Protein AF-A0A2S4LRP2-F1 (afdb_monomer_lite)

Structure (mmCIF, N/CA/C/O backbone):
data_AF-A0A2S4LRP2-F1
#
_entry.id   AF-A0A2S4LRP2-F1
#
loop_
_atom_site.group_PDB
_atom_site.id
_atom_site.type_symbol
_atom_site.label_atom_id
_atom_site.label_alt_id
_atom_site.label_comp_id
_atom_site.label_asym_id
_atom_site.label_entity_id
_atom_site.label_seq_id
_atom_site.pdbx_PDB_ins_code
_atom_site.Cartn_x
_atom_site.Cartn_y
_atom_site.Cartn_z
_atom_site.occupancy
_atom_site.B_iso_or_equiv
_atom_site.auth_seq_id
_atom_site.auth_comp_id
_atom_site.auth_asym_id
_atom_site.auth_atom_id
_atom_site.pdbx_PDB_model_num
ATOM 1 N N . MET A 1 1 ? -15.301 -13.705 10.298 1.00 84.81 1 MET A N 1
ATOM 2 C CA . MET A 1 1 ? -14.854 -12.486 9.579 1.00 84.81 1 MET A CA 1
ATOM 3 C C . MET A 1 1 ? -15.424 -11.276 10.287 1.00 84.81 1 MET A C 1
ATOM 5 O O . MET A 1 1 ? -16.627 -11.225 10.506 1.00 84.81 1 MET A O 1
ATOM 9 N N . ARG A 1 2 ? -14.573 -10.320 10.648 1.00 88.25 2 ARG A N 1
ATOM 10 C CA . ARG A 1 2 ? -14.956 -9.095 11.347 1.00 88.25 2 ARG A CA 1
ATOM 11 C C . ARG A 1 2 ? -14.990 -7.926 10.378 1.00 88.25 2 ARG A C 1
ATOM 13 O O . ARG A 1 2 ? -13.989 -7.648 9.728 1.00 88.25 2 ARG A O 1
ATOM 20 N N . LEU A 1 3 ? -16.111 -7.222 10.319 1.00 93.38 3 LEU A N 1
ATOM 21 C CA . LEU A 1 3 ? -16.248 -6.019 9.509 1.00 93.38 3 LEU A CA 1
ATOM 22 C C . LEU A 1 3 ? -16.087 -4.775 10.387 1.00 93.38 3 LEU A C 1
ATOM 24 O O . LEU A 1 3 ? -16.772 -4.634 11.398 1.00 93.38 3 LEU A O 1
ATOM 28 N N . ARG A 1 4 ? -15.174 -3.883 10.005 1.00 94.81 4 ARG A N 1
ATOM 29 C CA . ARG A 1 4 ? -14.885 -2.621 10.692 1.00 94.81 4 ARG A CA 1
ATOM 30 C C . ARG A 1 4 ? -15.082 -1.457 9.731 1.00 94.81 4 ARG A C 1
ATOM 32 O O . ARG A 1 4 ? -14.709 -1.549 8.563 1.00 94.81 4 ARG A O 1
ATOM 39 N N . VAL A 1 5 ? -15.621 -0.358 10.238 1.00 96.81 5 VAL A N 1
ATOM 40 C CA . VAL A 1 5 ? -15.746 0.902 9.503 1.00 96.81 5 VAL A CA 1
ATOM 41 C C . VAL A 1 5 ? -15.154 2.011 10.358 1.00 96.81 5 VAL A C 1
ATOM 43 O O . VAL A 1 5 ? -15.701 2.327 11.410 1.00 96.81 5 VAL A O 1
ATOM 46 N N . ILE A 1 6 ? -14.027 2.576 9.934 1.00 96.94 6 ILE A N 1
ATOM 47 C CA . ILE A 1 6 ? -13.410 3.721 10.607 1.00 96.94 6 ILE A CA 1
ATOM 48 C C . ILE A 1 6 ? -13.965 4.982 9.950 1.00 96.94 6 ILE A C 1
ATOM 50 O O . ILE A 1 6 ? -13.677 5.272 8.787 1.00 96.94 6 ILE A O 1
ATOM 54 N N . ASP A 1 7 ? -14.785 5.715 10.693 1.00 96.50 7 ASP A N 1
ATOM 55 C CA . ASP A 1 7 ? -15.408 6.936 10.205 1.00 96.50 7 ASP A CA 1
ATOM 56 C C . ASP A 1 7 ? -14.479 8.133 10.427 1.00 96.50 7 ASP A C 1
ATOM 58 O O . ASP A 1 7 ? -14.389 8.671 11.533 1.00 96.50 7 ASP A O 1
ATOM 62 N N . LEU A 1 8 ? -13.748 8.505 9.374 1.00 97.06 8 LEU A N 1
ATOM 63 C CA . LEU A 1 8 ? -12.829 9.647 9.359 1.00 97.06 8 LEU A CA 1
ATOM 64 C C . LEU A 1 8 ? -13.506 10.913 8.826 1.00 97.06 8 LEU A C 1
ATOM 66 O O . LEU A 1 8 ? -13.208 12.011 9.274 1.00 97.06 8 LEU A O 1
ATOM 70 N N . ASP A 1 9 ? -14.406 10.789 7.857 1.00 95.94 9 ASP A N 1
ATOM 71 C CA . ASP A 1 9 ? -14.982 11.945 7.166 1.00 95.94 9 ASP A CA 1
ATOM 72 C C . ASP A 1 9 ? -16.372 11.690 6.573 1.00 95.94 9 ASP A C 1
ATOM 74 O O . ASP A 1 9 ? -16.835 12.436 5.712 1.00 95.94 9 ASP A O 1
ATOM 78 N N . GLY A 1 10 ? -17.044 10.622 7.004 1.00 93.75 10 GLY A N 1
ATOM 79 C CA . GLY A 1 10 ? -18.367 10.241 6.522 1.00 93.75 10 GLY A CA 1
ATOM 80 C C . GLY A 1 10 ? -18.388 9.613 5.128 1.00 93.75 10 GLY A C 1
ATOM 81 O O . GLY A 1 10 ? -19.411 9.033 4.762 1.00 93.75 10 GLY A O 1
ATOM 82 N N . SER A 1 11 ? -17.288 9.648 4.363 1.00 91.25 11 SER A N 1
ATOM 83 C CA . SER A 1 11 ? -17.250 9.170 2.968 1.00 91.25 11 SER A CA 1
ATOM 84 C C . SER A 1 11 ? -17.583 7.683 2.826 1.00 91.25 11 SER A C 1
ATOM 86 O O . SER A 1 11 ? -18.133 7.259 1.811 1.00 91.25 11 SER A O 1
ATOM 88 N N . VAL A 1 12 ? -17.279 6.897 3.859 1.00 93.19 12 VAL A N 1
ATOM 89 C CA . VAL A 1 12 ? -17.484 5.448 3.911 1.00 93.19 12 VAL A CA 1
ATOM 90 C C . VAL A 1 12 ? -18.681 5.094 4.793 1.00 93.19 12 VAL A C 1
ATOM 92 O O . VAL A 1 12 ? -19.591 4.398 4.346 1.00 93.19 12 VAL A O 1
ATOM 95 N N . ALA A 1 13 ? -18.720 5.586 6.035 1.00 93.94 13 ALA A N 1
ATOM 96 C CA . ALA A 1 13 ? -19.739 5.196 7.011 1.00 93.94 13 ALA A CA 1
ATOM 97 C C . ALA A 1 13 ? -21.169 5.593 6.603 1.00 93.94 13 ALA A C 1
ATOM 99 O O . ALA A 1 13 ? -22.121 4.914 6.986 1.00 93.94 13 ALA A O 1
ATOM 100 N N . ALA A 1 14 ? -21.330 6.653 5.802 1.00 93.81 14 ALA A N 1
ATOM 101 C CA . ALA A 1 14 ? -22.640 7.097 5.331 1.00 93.81 14 ALA A CA 1
ATOM 102 C C . ALA A 1 14 ? -23.190 6.274 4.149 1.00 93.81 14 ALA A C 1
ATOM 104 O O . ALA A 1 14 ? -24.398 6.325 3.883 1.00 93.81 14 ALA A O 1
ATOM 105 N N . GLN A 1 15 ? -22.341 5.510 3.446 1.00 94.81 15 GLN A N 1
ATOM 106 C CA . GLN A 1 15 ? -22.757 4.720 2.284 1.00 94.81 15 GLN A CA 1
ATOM 107 C C . GLN A 1 15 ? -23.759 3.642 2.699 1.00 94.81 15 GLN A C 1
ATOM 109 O O . GLN A 1 15 ? -23.527 2.917 3.666 1.00 94.81 15 GLN A O 1
ATOM 114 N N . GLU A 1 16 ? -24.864 3.513 1.958 1.00 95.56 16 GLU A N 1
ATOM 115 C CA . GLU A 1 16 ? -25.999 2.656 2.338 1.00 95.56 16 GLU A CA 1
ATOM 116 C C . GLU A 1 16 ? -25.592 1.227 2.738 1.00 95.56 16 GLU A C 1
ATOM 118 O O . GLU A 1 16 ? -25.983 0.814 3.836 1.00 95.56 16 GLU A O 1
ATOM 123 N N . PRO A 1 17 ? -24.738 0.507 1.979 1.00 95.44 17 PRO A N 1
ATOM 124 C CA . PRO A 1 17 ? -24.420 -0.876 2.319 1.00 95.44 17 PRO A CA 1
ATOM 125 C C . PRO A 1 17 ? -23.633 -1.006 3.626 1.00 95.44 17 PRO A C 1
ATOM 127 O O . PRO A 1 17 ? -23.708 -2.040 4.293 1.00 95.44 17 PRO A O 1
ATOM 130 N N . LEU A 1 18 ? -22.841 0.006 3.987 1.00 96.50 18 LEU A N 1
ATOM 131 C CA . LEU A 1 18 ? -22.055 0.014 5.219 1.00 96.50 18 LEU A CA 1
ATOM 132 C C . LEU A 1 18 ? -22.889 0.532 6.387 1.00 96.50 18 LEU A C 1
ATOM 134 O O . LEU A 1 18 ? -22.920 -0.125 7.425 1.00 96.50 18 LEU A O 1
ATOM 138 N N . ARG A 1 19 ? -23.649 1.615 6.189 1.00 96.69 19 ARG A N 1
ATOM 139 C CA . ARG A 1 19 ? -24.592 2.154 7.176 1.00 96.69 19 ARG A CA 1
ATOM 140 C C . ARG A 1 19 ? -25.564 1.080 7.657 1.00 96.69 19 ARG A C 1
ATOM 142 O O . ARG A 1 19 ? -25.641 0.824 8.850 1.00 96.69 19 ARG A O 1
ATOM 149 N N . ARG A 1 20 ? -26.208 0.354 6.737 1.00 97.31 20 ARG A N 1
ATOM 150 C CA . ARG A 1 20 ? -27.141 -0.731 7.081 1.00 97.31 20 ARG A CA 1
ATOM 151 C C . ARG A 1 20 ? -26.487 -1.832 7.922 1.00 97.31 20 ARG A C 1
ATOM 153 O O . ARG A 1 20 ? -27.129 -2.396 8.804 1.00 97.31 20 ARG A O 1
ATOM 160 N N . ARG A 1 21 ? -25.220 -2.163 7.650 1.00 96.62 21 ARG A N 1
ATOM 161 C CA . ARG A 1 21 ? -24.471 -3.167 8.424 1.00 96.62 21 ARG A CA 1
ATOM 162 C C . ARG A 1 21 ? -24.075 -2.648 9.803 1.00 96.62 21 ARG A C 1
ATOM 164 O O . ARG A 1 21 ? -24.092 -3.432 10.747 1.00 96.62 21 ARG A O 1
ATOM 171 N N . ILE A 1 22 ? -23.746 -1.363 9.920 1.00 96.19 22 ILE A N 1
ATOM 172 C CA . ILE A 1 22 ? -23.489 -0.701 11.205 1.00 96.19 22 ILE A CA 1
ATOM 173 C C . ILE A 1 22 ? -24.769 -0.705 12.049 1.00 96.19 22 ILE A C 1
ATOM 175 O O . ILE A 1 22 ? -24.745 -1.201 13.172 1.00 96.19 22 ILE A O 1
ATOM 179 N N . ASP A 1 23 ? -25.892 -0.253 11.487 1.00 96.62 23 ASP A N 1
ATOM 180 C CA . ASP A 1 23 ? -27.185 -0.160 12.182 1.00 96.62 23 ASP A CA 1
ATOM 181 C C . ASP A 1 23 ? -27.679 -1.533 12.672 1.00 96.62 23 ASP A C 1
ATOM 183 O O . ASP A 1 23 ? -28.273 -1.650 13.741 1.00 96.62 23 ASP A O 1
ATOM 187 N N . ALA A 1 24 ? -27.396 -2.593 11.908 1.00 96.81 24 ALA A N 1
ATOM 188 C CA . ALA A 1 24 ? -27.725 -3.971 12.266 1.00 96.81 24 ALA A CA 1
ATOM 189 C C . ALA A 1 24 ? -26.726 -4.629 13.244 1.00 96.81 24 ALA A C 1
ATOM 191 O O . ALA A 1 24 ? -26.883 -5.807 13.562 1.00 96.81 24 ALA A O 1
ATOM 192 N N . GLY A 1 25 ? -25.667 -3.930 13.674 1.00 94.12 25 GLY A N 1
ATOM 193 C CA . GLY A 1 25 ? -24.607 -4.485 14.529 1.00 94.12 25 GLY A CA 1
ATOM 194 C C . GLY A 1 25 ? -23.691 -5.507 13.836 1.00 94.12 25 GLY A C 1
ATOM 195 O O . GLY A 1 25 ? -22.885 -6.163 14.492 1.00 94.12 25 GLY A O 1
ATOM 196 N N . ALA A 1 26 ? -23.790 -5.645 12.511 1.00 94.19 26 ALA A N 1
ATOM 197 C CA . ALA A 1 26 ? -22.974 -6.550 11.699 1.00 94.19 26 ALA A CA 1
ATOM 198 C C . ALA A 1 26 ? -21.601 -5.955 11.317 1.00 94.19 26 ALA A C 1
ATOM 200 O O . ALA A 1 26 ? -20.740 -6.669 10.799 1.00 94.19 26 ALA A O 1
ATOM 201 N N . ALA A 1 27 ? -21.393 -4.657 11.553 1.00 94.38 27 ALA A N 1
ATOM 202 C CA . ALA A 1 27 ? -20.119 -3.964 11.396 1.00 94.38 27 ALA A CA 1
ATOM 203 C C . ALA A 1 27 ? -19.815 -3.111 12.632 1.00 94.38 27 ALA A C 1
ATOM 205 O O . ALA A 1 27 ? -20.680 -2.389 13.124 1.00 94.38 27 ALA A O 1
ATOM 206 N N . THR A 1 28 ? -18.568 -3.138 13.101 1.00 94.19 28 THR A N 1
ATOM 207 C CA . THR A 1 28 ? -18.111 -2.248 14.173 1.00 94.19 28 THR A CA 1
ATOM 208 C C . THR A 1 28 ? -17.725 -0.897 13.582 1.00 94.19 28 THR A C 1
ATOM 210 O O . THR A 1 28 ? -16.754 -0.805 12.827 1.00 94.19 28 THR A O 1
ATOM 213 N N . ARG A 1 29 ? -18.463 0.154 13.942 1.00 95.56 29 ARG A N 1
ATOM 214 C CA . ARG A 1 29 ? -18.089 1.540 13.648 1.00 95.56 29 ARG A CA 1
ATOM 215 C C . ARG A 1 29 ? -17.052 2.031 14.661 1.00 95.56 29 ARG A C 1
ATOM 217 O O . ARG A 1 29 ? -17.204 1.807 15.856 1.00 95.56 29 ARG A O 1
ATOM 224 N N . ILE A 1 30 ? -16.015 2.699 14.170 1.00 95.69 30 ILE A N 1
ATOM 225 C CA . ILE A 1 30 ? -14.982 3.364 14.965 1.00 95.69 30 ILE A CA 1
ATOM 226 C C . ILE A 1 30 ? -15.011 4.836 14.576 1.00 95.69 30 ILE A C 1
ATOM 228 O O . ILE A 1 30 ? -14.578 5.189 13.480 1.00 95.69 30 ILE A O 1
ATOM 232 N N . ASP A 1 31 ? -15.530 5.689 15.452 1.00 95.88 31 ASP A N 1
ATOM 233 C CA . ASP A 1 31 ? -15.519 7.131 15.221 1.00 95.88 31 ASP A CA 1
ATOM 234 C C . ASP A 1 31 ? -14.091 7.667 15.345 1.00 95.88 31 ASP A C 1
ATOM 236 O O . ASP A 1 31 ? -13.425 7.446 16.359 1.00 95.88 31 ASP A O 1
ATOM 240 N N . ALA A 1 32 ? -13.615 8.348 14.304 1.00 96.81 32 ALA A N 1
ATOM 241 C CA . ALA A 1 32 ? -12.290 8.967 14.244 1.00 96.81 32 ALA A CA 1
ATOM 242 C C . ALA A 1 32 ? -12.306 10.330 13.524 1.00 96.81 32 ALA A C 1
ATOM 244 O O . ALA A 1 32 ? -11.251 10.868 13.183 1.00 96.81 32 ALA A O 1
ATOM 245 N N . ALA A 1 33 ? -13.491 10.909 13.305 1.00 96.50 33 ALA A N 1
ATOM 246 C CA . ALA A 1 33 ? -13.651 12.203 12.647 1.00 96.50 33 ALA A CA 1
ATOM 247 C C . ALA A 1 33 ? -12.942 13.343 13.402 1.00 96.50 33 ALA A C 1
ATOM 249 O O . ALA A 1 33 ? -12.458 14.291 12.787 1.00 96.50 33 ALA A O 1
ATOM 250 N N . ASP A 1 34 ? -12.798 13.215 14.726 1.00 97.38 34 ASP A N 1
ATOM 251 C CA . ASP A 1 34 ? -12.029 14.133 15.571 1.00 97.38 34 ASP A CA 1
ATOM 252 C C . ASP A 1 34 ? -10.527 14.157 15.237 1.00 97.38 34 ASP A C 1
ATOM 254 O O . ASP A 1 34 ? -9.850 15.152 15.495 1.00 97.38 34 ASP A O 1
ATOM 258 N N . LEU A 1 35 ? -10.001 13.085 14.637 1.00 97.44 35 LEU A N 1
ATOM 259 C CA . LEU A 1 35 ? -8.596 12.966 14.244 1.00 97.44 35 LEU A CA 1
ATOM 260 C C . LEU A 1 35 ? -8.352 13.335 12.775 1.00 97.44 35 LEU A C 1
ATOM 262 O O . LEU A 1 35 ? -7.203 13.551 12.386 1.00 97.44 35 LEU A O 1
ATOM 266 N N . ALA A 1 36 ? -9.404 13.433 11.962 1.00 96.88 36 ALA A N 1
ATOM 267 C CA . ALA A 1 36 ? -9.322 13.476 10.506 1.00 96.88 36 ALA A CA 1
ATOM 268 C C . ALA A 1 36 ? -8.416 14.586 9.964 1.00 96.88 36 ALA A C 1
ATOM 270 O O . ALA A 1 36 ? -7.566 14.326 9.121 1.00 96.88 36 ALA A O 1
ATOM 271 N N . SER A 1 37 ? -8.533 15.813 10.477 1.00 96.94 37 SER A N 1
ATOM 272 C CA . SER A 1 37 ? -7.703 16.943 10.030 1.00 96.94 37 SER A CA 1
ATOM 273 C C . SER A 1 37 ? -6.209 16.737 10.301 1.00 96.94 37 SER A C 1
ATOM 275 O O . SER A 1 37 ? -5.379 17.225 9.543 1.00 96.94 37 SER A O 1
ATOM 277 N N . SER A 1 38 ? -5.866 15.992 11.355 1.00 97.12 38 SER A N 1
ATOM 278 C CA . SER A 1 38 ? -4.481 15.673 11.729 1.00 97.12 38 SER A CA 1
ATOM 279 C C . SER A 1 38 ? -3.917 14.428 11.040 1.00 97.12 38 SER A C 1
ATOM 281 O O . SER A 1 38 ? -2.727 14.144 11.180 1.00 97.12 38 SER A O 1
ATOM 283 N N . LEU A 1 39 ? -4.783 13.682 10.349 1.00 97.38 39 LEU A N 1
ATOM 284 C CA . LEU A 1 39 ? -4.475 12.434 9.659 1.00 97.38 39 LEU A CA 1
ATOM 285 C C . LEU A 1 39 ? -4.608 12.555 8.140 1.00 97.38 39 LEU A C 1
ATOM 287 O O . LEU A 1 39 ? -4.234 11.631 7.443 1.00 97.38 39 LEU A O 1
ATOM 291 N N . ARG A 1 40 ? -5.191 13.626 7.602 1.00 95.81 40 ARG A N 1
ATOM 292 C CA . ARG A 1 40 ? -5.478 13.743 6.167 1.00 95.81 40 ARG A CA 1
ATOM 293 C C . ARG A 1 40 ? -4.206 14.089 5.396 1.00 95.81 40 ARG A C 1
ATOM 295 O O . ARG A 1 40 ? -3.543 15.063 5.745 1.00 95.81 40 ARG A O 1
ATOM 302 N N . ILE A 1 41 ? -3.895 13.334 4.335 1.00 92.88 41 ILE A N 1
ATOM 303 C CA . ILE A 1 41 ? -2.695 13.427 3.470 1.00 92.88 41 ILE A CA 1
ATOM 304 C C . ILE A 1 41 ? -1.383 13.084 4.180 1.00 92.88 41 ILE A C 1
ATOM 306 O O . ILE A 1 41 ? -0.567 12.324 3.654 1.00 92.88 41 ILE A O 1
ATOM 310 N N . LEU A 1 42 ? -1.160 13.673 5.352 1.00 95.25 42 LEU A N 1
ATOM 311 C CA . LEU A 1 42 ? 0.033 13.521 6.160 1.00 95.25 42 LEU A CA 1
ATOM 312 C C . LEU A 1 42 ? -0.336 13.556 7.642 1.00 95.25 42 LEU A C 1
ATOM 314 O O . LEU A 1 42 ? -1.024 14.462 8.107 1.00 95.25 42 LEU A O 1
ATOM 318 N N . ALA A 1 43 ? 0.217 12.615 8.398 1.00 96.12 43 ALA A N 1
ATOM 319 C CA . ALA A 1 43 ? 0.075 12.512 9.835 1.00 96.12 43 ALA A CA 1
ATOM 320 C C . ALA A 1 43 ? 1.412 12.722 10.559 1.00 96.12 43 ALA A C 1
ATOM 322 O O . ALA A 1 43 ? 2.491 12.292 10.133 1.00 96.12 43 ALA A O 1
ATOM 323 N N . THR A 1 44 ? 1.337 13.358 11.726 1.00 95.75 44 THR A N 1
ATOM 324 C CA . THR A 1 44 ? 2.446 13.346 12.689 1.00 95.75 44 THR A CA 1
ATOM 325 C C . THR A 1 44 ? 2.489 12.005 13.421 1.00 95.75 44 THR A C 1
ATOM 327 O O . THR A 1 44 ? 1.482 11.301 13.505 1.00 95.75 44 THR A O 1
ATOM 330 N N . ARG A 1 45 ? 3.631 11.669 14.037 1.00 94.31 45 ARG A N 1
ATOM 331 C CA . ARG A 1 45 ? 3.723 10.482 14.905 1.00 94.31 45 ARG A CA 1
ATOM 332 C C . ARG A 1 45 ? 2.675 10.516 16.023 1.00 94.31 45 ARG A C 1
ATOM 334 O O . ARG A 1 45 ? 1.978 9.535 16.219 1.00 94.31 45 ARG A O 1
ATOM 341 N N . ALA A 1 46 ? 2.490 11.668 16.669 1.00 96.44 46 ALA A N 1
ATOM 342 C CA . ALA A 1 46 ? 1.494 11.825 17.727 1.00 96.44 46 ALA A CA 1
ATOM 343 C C . ALA A 1 46 ? 0.050 11.604 17.233 1.00 96.44 46 ALA A C 1
ATOM 345 O O . ALA A 1 46 ? -0.760 11.024 17.953 1.00 96.44 46 ALA A O 1
ATOM 346 N N . ALA A 1 47 ? -0.283 12.045 16.014 1.00 97.19 47 ALA A N 1
ATOM 347 C CA . ALA A 1 47 ? -1.591 11.777 15.414 1.00 97.19 47 ALA A CA 1
ATOM 348 C C . ALA A 1 47 ? -1.775 10.278 15.115 1.00 97.19 47 ALA A C 1
ATOM 350 O O . ALA A 1 47 ? -2.812 9.711 15.459 1.00 97.19 47 ALA A O 1
ATOM 351 N N . MET A 1 48 ? -0.745 9.617 14.576 1.00 96.75 48 MET A N 1
ATOM 352 C CA . MET A 1 48 ? -0.748 8.165 14.351 1.00 96.75 48 MET A CA 1
ATOM 353 C C . MET A 1 48 ? -0.852 7.358 15.652 1.00 96.75 48 MET A C 1
ATOM 355 O O . MET A 1 48 ? -1.565 6.357 15.699 1.00 96.75 48 MET A O 1
ATOM 359 N N . ASP A 1 49 ? -0.199 7.798 16.728 1.00 95.88 49 ASP A N 1
ATOM 360 C CA . ASP A 1 49 ? -0.282 7.152 18.042 1.00 95.88 49 ASP A CA 1
ATOM 361 C C . ASP A 1 49 ? -1.702 7.264 18.622 1.00 95.88 49 ASP A C 1
ATOM 363 O O . ASP A 1 49 ? -2.246 6.292 19.146 1.00 95.88 49 ASP A O 1
ATOM 367 N N . ARG A 1 50 ? -2.356 8.425 18.469 1.00 97.19 50 ARG A N 1
ATOM 368 C CA . ARG A 1 50 ? -3.769 8.603 18.856 1.00 97.19 50 ARG A CA 1
ATOM 369 C C . ARG A 1 50 ? -4.699 7.720 18.029 1.00 97.19 50 ARG A C 1
ATOM 371 O O . ARG A 1 50 ? -5.600 7.095 18.585 1.00 97.19 50 ARG A O 1
ATOM 378 N N . PHE A 1 51 ? -4.467 7.658 16.720 1.00 96.94 51 PHE A N 1
ATOM 379 C CA . PHE A 1 51 ? -5.232 6.814 15.810 1.00 96.94 51 PHE A CA 1
ATOM 380 C C . PHE A 1 51 ? -5.117 5.333 16.186 1.00 96.94 51 PHE A C 1
ATOM 382 O O . PHE A 1 51 ? -6.129 4.676 16.416 1.00 96.94 51 PHE A O 1
ATOM 389 N N . THR A 1 52 ? -3.897 4.815 16.333 1.00 95.00 52 THR A N 1
ATOM 390 C CA . THR A 1 52 ? -3.660 3.414 16.721 1.00 95.00 52 THR A CA 1
ATOM 391 C C . THR A 1 52 ? -4.194 3.097 18.119 1.00 95.00 52 THR A C 1
ATOM 393 O O . THR A 1 52 ? -4.775 2.031 18.315 1.00 95.00 52 THR A O 1
ATOM 396 N N . GLY A 1 53 ? -4.117 4.039 19.066 1.00 95.06 53 GLY A N 1
ATOM 397 C CA . GLY A 1 53 ? -4.794 3.933 20.363 1.00 95.06 53 GLY A CA 1
ATOM 398 C C . GLY A 1 53 ? -6.302 3.696 20.220 1.00 95.06 53 GLY A C 1
ATOM 399 O O . GLY A 1 53 ? -6.820 2.710 20.740 1.00 95.06 53 GLY A O 1
ATOM 400 N N . ARG A 1 54 ? -6.992 4.512 19.408 1.00 94.56 54 ARG A N 1
ATOM 401 C CA . ARG A 1 54 ? -8.435 4.356 19.127 1.00 94.56 54 ARG A CA 1
ATOM 402 C C . ARG A 1 54 ? -8.763 2.987 18.520 1.00 94.56 54 ARG A C 1
ATOM 404 O O . ARG A 1 54 ? -9.796 2.393 18.842 1.00 94.56 54 ARG A O 1
ATOM 411 N N . LEU A 1 55 ? -7.888 2.468 17.654 1.00 91.69 55 LEU A N 1
ATOM 412 C CA . LEU A 1 55 ? -8.056 1.141 17.059 1.00 91.69 55 LEU A CA 1
ATOM 413 C C . LEU A 1 55 ? -7.963 0.019 18.096 1.00 91.69 55 LEU A C 1
ATOM 415 O O . LEU A 1 55 ? -8.735 -0.934 17.986 1.00 91.69 55 LEU A O 1
ATOM 419 N N . ARG A 1 56 ? -7.049 0.128 19.071 1.00 90.25 56 ARG A N 1
ATOM 420 C CA . ARG A 1 56 ? -6.875 -0.847 20.163 1.00 90.25 56 ARG A CA 1
ATOM 421 C C . ARG A 1 56 ? -8.065 -0.860 21.103 1.00 90.25 56 ARG A C 1
ATOM 423 O O . ARG A 1 56 ? -8.562 -1.935 21.419 1.00 90.25 56 ARG A O 1
ATOM 430 N N . ASP A 1 57 ? -8.555 0.316 21.475 1.00 88.44 57 ASP A N 1
ATOM 431 C CA . ASP A 1 57 ? -9.709 0.450 22.371 1.00 88.44 57 ASP A CA 1
ATOM 432 C C . ASP A 1 57 ? -10.988 -0.126 21.743 1.00 88.44 57 ASP A C 1
ATOM 434 O O . ASP A 1 57 ? -11.875 -0.616 22.436 1.00 88.44 57 ASP A O 1
ATOM 438 N N . SER A 1 58 ? -11.055 -0.120 20.409 1.00 83.62 58 SER A N 1
ATOM 439 C CA . SER A 1 58 ? -12.168 -0.674 19.632 1.00 83.62 58 SER A CA 1
ATOM 440 C C . SER A 1 58 ? -11.942 -2.128 19.187 1.00 83.62 58 SER A C 1
ATOM 442 O O . SER A 1 58 ? -12.761 -2.689 18.452 1.00 83.62 58 SER A O 1
ATOM 444 N N . ALA A 1 59 ? -10.810 -2.743 19.545 1.00 75.38 59 ALA A N 1
ATOM 445 C CA . ALA A 1 59 ? -10.459 -4.078 19.084 1.00 75.38 59 ALA A CA 1
ATOM 446 C C . ALA A 1 59 ? -11.184 -5.148 19.910 1.00 75.38 59 ALA A C 1
ATOM 448 O O . ALA A 1 59 ? -10.919 -5.336 21.094 1.00 75.38 59 ALA A O 1
ATOM 449 N N . ALA A 1 60 ? -12.050 -5.929 19.263 1.00 66.00 60 ALA A N 1
ATOM 450 C CA . ALA A 1 60 ? -12.531 -7.168 19.865 1.00 66.00 60 ALA A CA 1
ATOM 451 C C . ALA A 1 60 ? -11.399 -8.228 19.889 1.00 66.00 60 ALA A C 1
ATOM 453 O O . ALA A 1 60 ? -10.600 -8.296 18.947 1.00 66.00 60 ALA A O 1
ATOM 454 N N . PRO A 1 61 ? -11.312 -9.095 20.910 1.00 57.28 61 PRO A N 1
ATOM 455 C CA . PRO A 1 61 ? -10.337 -10.186 20.934 1.00 57.28 61 PRO A CA 1
ATOM 456 C C . PRO A 1 61 ? -10.496 -11.129 19.731 1.00 57.28 61 PRO A C 1
ATOM 458 O O . PRO A 1 61 ? -11.612 -11.337 19.255 1.00 57.28 61 PRO A O 1
ATOM 461 N N . GLY A 1 62 ? -9.399 -11.707 19.239 1.00 64.19 62 GLY A N 1
ATOM 462 C CA . GLY A 1 62 ? -9.426 -12.809 18.269 1.00 64.19 62 GLY A CA 1
ATOM 463 C C . GLY A 1 62 ? -8.590 -12.583 17.009 1.00 64.19 62 GLY A C 1
ATOM 464 O O . GLY A 1 62 ? -8.314 -11.452 16.619 1.00 64.19 62 GLY A O 1
ATOM 465 N N . ASP A 1 63 ? -8.219 -13.695 16.376 1.00 66.12 63 ASP A N 1
ATOM 466 C CA . ASP A 1 63 ? -7.356 -13.772 15.188 1.00 66.12 63 ASP A CA 1
ATOM 467 C C . ASP A 1 63 ? -8.130 -13.890 13.862 1.00 66.12 63 ASP A C 1
ATOM 469 O O . ASP A 1 63 ? -7.546 -14.212 12.821 1.00 66.12 63 ASP A O 1
ATOM 473 N N . ASP A 1 64 ? -9.438 -13.629 13.905 1.00 74.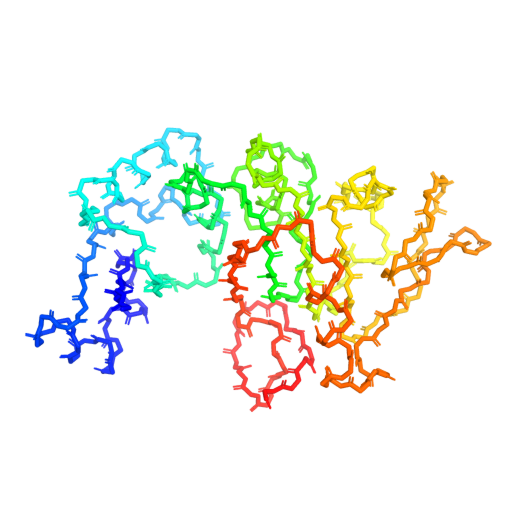12 64 ASP A N 1
ATOM 474 C CA . ASP A 1 64 ? -10.346 -13.687 12.764 1.00 74.12 64 ASP A CA 1
ATOM 475 C C . ASP A 1 64 ? -9.937 -12.734 11.634 1.00 74.12 64 ASP A C 1
ATOM 477 O O . ASP A 1 64 ? -9.516 -11.600 11.868 1.00 74.12 64 ASP A O 1
ATOM 481 N N . VAL A 1 65 ? -10.177 -13.164 10.390 1.00 85.00 65 VAL A N 1
ATOM 482 C CA . VAL A 1 65 ? -10.057 -12.313 9.197 1.00 85.00 65 VAL A CA 1
ATOM 483 C C . VAL A 1 65 ? -10.875 -11.038 9.395 1.00 85.00 65 VAL A C 1
ATOM 485 O O . VAL A 1 65 ? -12.082 -11.109 9.651 1.00 85.00 65 VAL A O 1
ATOM 488 N N . SER A 1 66 ? -10.235 -9.879 9.254 1.00 89.69 66 SER A N 1
ATOM 489 C CA . SER A 1 66 ? -10.884 -8.577 9.377 1.00 89.69 66 SER A CA 1
ATOM 490 C C . SER A 1 66 ? -10.911 -7.840 8.046 1.00 89.69 66 SER A C 1
ATOM 492 O O . SER A 1 66 ? -9.887 -7.766 7.374 1.00 89.69 66 SER A O 1
ATOM 494 N N . VAL A 1 67 ? -12.041 -7.222 7.720 1.00 94.56 67 VAL A N 1
ATOM 495 C CA . VAL A 1 67 ? -12.166 -6.272 6.611 1.00 94.56 67 VAL A CA 1
ATOM 496 C C . VAL A 1 67 ? -12.455 -4.903 7.200 1.00 94.56 67 VAL A C 1
ATOM 498 O O . VAL A 1 67 ? -13.368 -4.758 8.014 1.00 94.56 67 VAL A O 1
ATOM 501 N N . THR A 1 68 ? -11.652 -3.916 6.817 1.00 95.56 68 THR A N 1
ATOM 502 C CA . THR A 1 68 ? -11.728 -2.554 7.347 1.00 95.56 68 THR A CA 1
ATOM 503 C C . THR A 1 68 ? -11.957 -1.585 6.200 1.00 95.56 68 THR A C 1
ATOM 505 O O . THR A 1 68 ? -11.146 -1.526 5.285 1.00 95.56 68 THR A O 1
ATOM 508 N N . PHE A 1 69 ? -13.040 -0.817 6.270 1.00 97.00 69 PHE A N 1
ATOM 509 C CA . PHE A 1 69 ? -13.301 0.300 5.366 1.00 97.00 69 PHE A CA 1
ATOM 510 C C . PHE A 1 69 ? -13.020 1.611 6.096 1.00 97.00 69 PHE A C 1
ATOM 512 O O . PHE A 1 69 ? -13.404 1.749 7.260 1.00 97.00 69 PHE A O 1
ATOM 519 N N . TYR A 1 70 ? -12.361 2.568 5.446 1.00 96.31 70 TYR A N 1
ATOM 520 C CA . TYR A 1 70 ? -12.013 3.835 6.084 1.00 96.31 70 TYR A CA 1
ATOM 521 C C . TYR A 1 70 ? -11.722 4.937 5.063 1.00 96.31 70 TYR A C 1
ATOM 523 O O . TYR A 1 70 ? -11.001 4.692 4.107 1.00 96.31 70 TYR A O 1
ATOM 531 N N . GLY A 1 71 ? -12.267 6.132 5.321 1.00 92.75 71 GLY A N 1
ATOM 532 C CA . GLY A 1 71 ? -11.922 7.402 4.662 1.00 92.75 71 GLY A CA 1
ATOM 533 C C . GLY A 1 71 ? -11.969 7.459 3.126 1.00 92.75 71 GLY A C 1
ATOM 534 O O . GLY A 1 71 ? -12.281 6.495 2.427 1.00 92.75 71 GLY A O 1
ATOM 535 N N . SER A 1 72 ? -11.647 8.638 2.595 1.00 92.75 72 SER A N 1
ATOM 536 C CA . SER A 1 72 ? -11.219 8.820 1.205 1.00 92.75 72 SER A CA 1
ATOM 537 C C . SER A 1 72 ? -9.742 8.431 1.000 1.00 92.75 72 SER A C 1
ATOM 539 O O . SER A 1 72 ? -9.019 8.175 1.962 1.00 92.75 72 SER A O 1
ATOM 541 N N . GLY A 1 73 ? -9.279 8.384 -0.259 1.00 90.50 73 GLY A N 1
ATOM 542 C CA . GLY A 1 73 ? -7.913 7.944 -0.618 1.00 90.50 73 GLY A CA 1
ATOM 543 C C . GLY A 1 73 ? -6.782 8.769 0.017 1.00 90.50 73 GLY A C 1
ATOM 544 O O . GLY A 1 73 ? -5.701 8.260 0.296 1.00 90.50 73 GLY A O 1
ATOM 545 N N . ASP A 1 74 ? -7.054 10.014 0.420 1.00 94.12 74 ASP A N 1
ATOM 546 C CA . ASP A 1 74 ? -6.121 10.844 1.199 1.00 94.12 74 ASP A CA 1
ATOM 547 C C . ASP A 1 74 ? -5.830 10.322 2.622 1.00 94.12 74 ASP A C 1
ATOM 549 O O . ASP A 1 74 ? -5.035 10.919 3.353 1.00 94.12 74 ASP A O 1
ATOM 553 N N . PHE A 1 75 ? -6.426 9.194 3.012 1.00 96.88 75 PHE A N 1
ATOM 554 C CA . PHE A 1 75 ? -6.124 8.461 4.236 1.00 96.88 75 PHE A CA 1
ATOM 555 C C . PHE A 1 75 ? -5.423 7.115 4.003 1.00 96.88 75 PHE A C 1
ATOM 557 O O . PHE A 1 75 ? -5.150 6.434 4.989 1.00 96.88 75 PHE A O 1
ATOM 564 N N . HIS A 1 76 ? -5.086 6.709 2.770 1.00 96.31 76 HIS A N 1
ATOM 565 C CA . HIS A 1 76 ? -4.548 5.361 2.498 1.00 96.31 76 HIS A CA 1
ATOM 566 C C . HIS A 1 76 ? -3.285 5.025 3.324 1.00 96.31 76 HIS A C 1
ATOM 568 O O . HIS A 1 76 ? -3.111 3.897 3.798 1.00 96.31 76 HIS A O 1
ATOM 574 N N . HIS A 1 77 ? -2.470 6.035 3.653 1.00 97.12 77 HIS A N 1
ATOM 575 C CA . HIS A 1 77 ? -1.304 5.891 4.535 1.00 97.12 77 HIS A CA 1
ATOM 576 C C . HIS A 1 77 ? -1.606 5.396 5.957 1.00 97.12 77 HIS A C 1
ATOM 578 O O . HIS A 1 77 ? -0.699 4.907 6.642 1.00 97.12 77 HIS A O 1
ATOM 584 N N . LEU A 1 78 ? -2.858 5.479 6.420 1.00 97.75 78 LEU A N 1
ATOM 585 C CA . LEU A 1 78 ? -3.278 4.910 7.702 1.00 97.75 78 LEU A CA 1
ATOM 586 C C . LEU A 1 78 ? -3.138 3.382 7.737 1.00 97.75 78 LEU A C 1
ATOM 588 O O . LEU A 1 78 ? -3.072 2.811 8.831 1.00 97.75 78 LEU A O 1
ATOM 592 N N . THR A 1 79 ? -2.976 2.727 6.579 1.00 97.50 79 THR A N 1
ATOM 593 C CA . THR A 1 79 ? -2.558 1.321 6.474 1.00 97.50 79 THR A CA 1
ATOM 594 C C . THR A 1 79 ? -1.321 1.023 7.316 1.00 97.50 79 THR A C 1
ATOM 596 O O . THR A 1 79 ? -1.290 0.004 8.004 1.00 97.50 79 THR A O 1
ATOM 599 N N . ALA A 1 80 ? -0.330 1.922 7.369 1.00 96.75 80 ALA A N 1
ATOM 600 C CA . ALA A 1 80 ? 0.850 1.726 8.216 1.00 96.75 80 ALA A CA 1
ATOM 601 C C . ALA A 1 80 ? 0.492 1.623 9.713 1.00 96.75 80 ALA A C 1
ATOM 603 O O . ALA A 1 80 ? 1.080 0.821 10.438 1.00 96.75 80 ALA A O 1
ATOM 604 N N . GLY A 1 81 ? -0.498 2.396 10.175 1.00 95.38 81 GLY A N 1
ATOM 605 C CA . GLY A 1 81 ? -1.014 2.314 11.544 1.00 95.38 81 GLY A CA 1
ATOM 606 C C . GLY A 1 81 ? -1.815 1.037 11.794 1.00 95.38 81 GLY A C 1
ATOM 607 O O . GLY A 1 81 ? -1.662 0.410 12.836 1.00 95.38 81 GLY A O 1
ATOM 608 N N . LEU A 1 82 ? -2.620 0.606 10.821 1.00 95.44 82 LEU A N 1
ATOM 609 C CA . LEU A 1 82 ? -3.370 -0.651 10.901 1.00 95.44 82 LEU A CA 1
ATOM 610 C C . LEU A 1 82 ? -2.437 -1.871 10.970 1.00 95.44 82 LEU A C 1
ATOM 612 O O . LEU A 1 82 ? -2.655 -2.772 11.780 1.00 95.44 82 LEU A O 1
ATOM 616 N N . LEU A 1 83 ? -1.366 -1.875 10.173 1.00 95.75 83 LEU A N 1
ATOM 617 C CA . LEU A 1 83 ? -0.343 -2.923 10.173 1.00 95.75 83 LEU A CA 1
ATOM 618 C C . LEU A 1 83 ? 0.425 -3.004 11.496 1.00 95.75 83 LEU A C 1
ATOM 620 O O . LEU A 1 83 ? 0.829 -4.099 11.893 1.00 95.75 83 LEU A O 1
ATOM 624 N N . ALA A 1 84 ? 0.606 -1.880 12.196 1.00 93.56 84 ALA A N 1
ATOM 625 C CA . ALA A 1 84 ? 1.266 -1.846 13.502 1.00 93.56 84 ALA A CA 1
ATOM 626 C C . ALA A 1 84 ? 0.492 -2.619 14.588 1.00 93.56 84 ALA A C 1
ATOM 628 O O . ALA A 1 84 ? 1.088 -3.059 15.569 1.00 93.56 84 ALA A O 1
ATOM 629 N N . GLU A 1 85 ? -0.812 -2.840 14.394 1.00 90.50 85 GLU A N 1
ATOM 630 C CA . GLU A 1 85 ? -1.651 -3.627 15.306 1.00 90.50 85 GLU A CA 1
ATOM 631 C C . GLU A 1 85 ? -1.562 -5.140 15.059 1.00 90.50 85 GLU A C 1
ATOM 633 O O . GLU A 1 85 ? -2.031 -5.940 15.875 1.00 90.50 85 GLU A O 1
ATOM 638 N N . VAL A 1 86 ? -0.944 -5.561 13.953 1.00 90.88 86 VAL A N 1
ATOM 639 C CA . VAL A 1 86 ? -0.761 -6.979 13.639 1.00 90.88 86 VAL A CA 1
ATOM 640 C C . VAL A 1 86 ? 0.456 -7.523 14.387 1.00 90.88 86 VAL A C 1
ATOM 642 O O . VAL A 1 86 ? 1.541 -6.961 14.330 1.00 90.88 86 VAL A O 1
ATOM 645 N N . ARG A 1 87 ? 0.287 -8.649 15.090 1.00 88.88 87 ARG A N 1
ATOM 646 C CA . ARG A 1 87 ? 1.326 -9.251 15.957 1.00 88.88 87 ARG A CA 1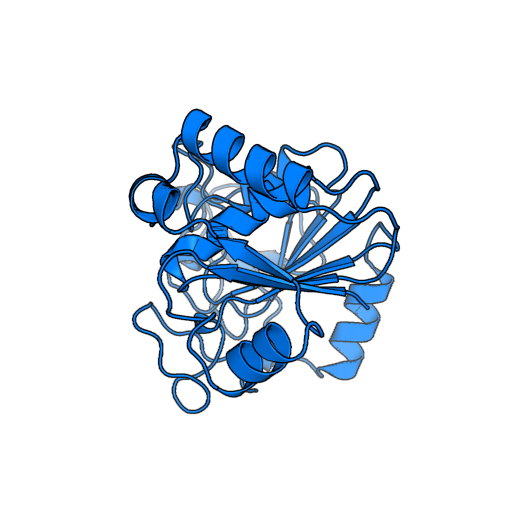
ATOM 647 C C . ARG A 1 87 ? 1.994 -10.498 15.375 1.00 88.88 87 ARG A C 1
ATOM 649 O O . ARG A 1 87 ? 2.625 -11.258 16.103 1.00 88.88 87 ARG A O 1
ATOM 656 N N . ARG A 1 88 ? 1.818 -10.742 14.079 1.00 92.75 88 ARG A N 1
ATOM 657 C CA . ARG A 1 88 ? 2.364 -11.901 13.366 1.00 92.75 88 ARG A CA 1
ATOM 658 C C . ARG A 1 88 ? 3.092 -11.447 12.111 1.00 92.75 88 ARG A C 1
ATOM 660 O O . ARG A 1 88 ? 2.728 -10.428 11.528 1.00 92.75 88 ARG A O 1
ATOM 667 N N . ASP A 1 89 ? 4.084 -12.228 11.703 1.00 97.50 89 ASP A N 1
ATOM 668 C CA . ASP A 1 89 ? 4.789 -12.003 10.446 1.00 97.50 89 ASP A CA 1
ATOM 669 C C . ASP A 1 89 ? 3.819 -12.070 9.265 1.00 97.50 89 ASP A C 1
ATOM 671 O O . ASP A 1 89 ? 3.045 -13.025 9.157 1.00 97.50 89 ASP A O 1
ATOM 675 N N . LEU A 1 90 ? 3.873 -11.068 8.388 1.00 97.94 90 LEU A N 1
ATOM 676 C CA . LEU A 1 90 ? 2.971 -10.955 7.246 1.00 97.94 90 LEU A CA 1
ATOM 677 C C . LEU A 1 90 ? 3.641 -10.386 5.994 1.00 97.94 90 LEU A C 1
ATOM 679 O O . LEU A 1 90 ? 4.698 -9.743 6.042 1.00 97.94 90 LEU A O 1
ATOM 683 N N . SER A 1 91 ? 2.953 -10.586 4.876 1.00 98.69 91 SER A N 1
ATOM 684 C CA . SER A 1 91 ? 3.194 -9.940 3.593 1.00 98.69 91 SER A CA 1
ATOM 685 C C . SER A 1 91 ? 2.010 -9.044 3.246 1.00 98.69 91 SER A C 1
ATOM 687 O O . SER A 1 91 ? 0.863 -9.383 3.532 1.00 98.69 91 SER A O 1
ATOM 689 N N . VAL A 1 92 ? 2.288 -7.890 2.651 1.00 98.81 92 VAL A N 1
ATOM 690 C CA . VAL A 1 92 ? 1.269 -6.932 2.214 1.00 98.81 92 VAL A CA 1
ATOM 691 C C . VAL A 1 92 ? 1.110 -7.047 0.705 1.00 98.81 92 VAL A C 1
ATOM 693 O O . VAL A 1 92 ? 2.109 -7.003 -0.005 1.00 98.81 92 VAL A O 1
ATOM 696 N N . ILE A 1 93 ? -0.124 -7.170 0.229 1.00 98.75 93 ILE A N 1
ATOM 697 C CA . ILE A 1 93 ? -0.499 -6.967 -1.169 1.00 98.75 93 ILE A CA 1
ATOM 698 C C . ILE A 1 93 ? -1.179 -5.602 -1.243 1.00 98.75 93 ILE A C 1
ATOM 700 O O . ILE A 1 93 ? -2.165 -5.347 -0.550 1.00 98.75 93 ILE A O 1
ATOM 704 N N . HIS A 1 94 ? -0.600 -4.721 -2.040 1.00 98.69 94 HIS A N 1
ATOM 705 C CA . HIS A 1 94 ? -0.924 -3.311 -2.135 1.00 98.69 94 HIS A CA 1
ATOM 706 C C . HIS A 1 94 ? -1.395 -3.016 -3.557 1.00 98.69 94 HIS A C 1
ATOM 708 O O . HIS A 1 94 ? -0.595 -3.060 -4.485 1.00 98.69 94 HIS A O 1
ATOM 714 N N . PHE A 1 95 ? -2.689 -2.767 -3.733 1.00 98.50 95 PHE A N 1
ATOM 715 C CA . PHE A 1 95 ? -3.245 -2.315 -5.006 1.00 98.50 95 PHE A CA 1
ATOM 716 C C . PHE A 1 95 ? -3.340 -0.798 -4.989 1.00 98.50 95 PHE A C 1
ATOM 718 O O . PHE A 1 95 ? -4.062 -0.268 -4.149 1.00 98.50 95 PHE A O 1
ATOM 725 N N . ASP A 1 96 ? -2.598 -0.131 -5.867 1.00 97.94 96 ASP A N 1
ATOM 726 C CA . ASP A 1 96 ? -2.512 1.332 -5.916 1.00 97.94 96 ASP A CA 1
ATOM 727 C C . ASP A 1 96 ? -1.900 1.769 -7.256 1.00 97.94 96 ASP A C 1
ATOM 729 O O . ASP A 1 96 ? -1.080 1.043 -7.839 1.00 97.94 96 ASP A O 1
ATOM 733 N N . ASN A 1 97 ? -2.302 2.930 -7.778 1.00 97.62 97 ASN A N 1
ATOM 734 C CA . ASN A 1 97 ? -1.640 3.520 -8.943 1.00 97.62 97 ASN A CA 1
ATOM 735 C C . ASN A 1 97 ? -0.228 4.039 -8.600 1.00 97.62 97 ASN A C 1
ATOM 737 O O . ASN A 1 97 ? 0.650 4.125 -9.467 1.00 97.62 97 ASN A O 1
ATOM 741 N N . HIS A 1 98 ? 0.004 4.356 -7.333 1.00 97.31 98 HIS A N 1
ATOM 742 C CA . HIS A 1 98 ? 1.237 4.885 -6.793 1.00 97.31 98 HIS A CA 1
ATOM 743 C C . HIS A 1 98 ? 2.045 3.808 -6.050 1.00 97.31 98 HIS A C 1
ATOM 745 O O . HIS A 1 98 ? 1.523 2.890 -5.419 1.00 97.31 98 HIS A O 1
ATOM 751 N N . PRO A 1 99 ? 3.384 3.885 -6.097 1.00 97.12 99 PRO A N 1
ATOM 752 C CA . PRO A 1 99 ? 4.237 2.930 -5.401 1.00 97.12 99 PRO A CA 1
ATOM 753 C C . PRO A 1 99 ? 4.346 3.182 -3.887 1.00 97.12 99 PRO A C 1
ATOM 755 O O . PRO A 1 99 ? 4.830 2.305 -3.169 1.00 97.12 99 PRO A O 1
ATOM 758 N N . ASP A 1 100 ? 4.006 4.388 -3.419 1.00 96.88 100 ASP A N 1
ATOM 759 C CA . ASP A 1 100 ? 4.066 4.845 -2.019 1.00 96.88 100 ASP A CA 1
ATOM 760 C C . ASP A 1 100 ? 5.395 4.596 -1.283 1.00 96.88 100 ASP A C 1
ATOM 762 O O . ASP A 1 100 ? 5.493 4.488 -0.054 1.00 96.88 100 ASP A O 1
ATOM 766 N N . TRP A 1 101 ? 6.469 4.531 -2.067 1.00 96.62 101 TRP A N 1
ATOM 767 C CA . TRP A 1 101 ? 7.806 4.110 -1.660 1.00 96.62 101 TRP A CA 1
ATOM 768 C C . TRP A 1 101 ? 8.785 5.259 -1.385 1.00 96.62 101 TRP A C 1
ATOM 770 O O . TRP A 1 101 ? 9.992 5.008 -1.261 1.00 96.62 101 TRP A O 1
ATOM 780 N N . VAL A 1 102 ? 8.312 6.506 -1.295 1.00 94.81 102 VAL A N 1
ATOM 781 C CA . VAL A 1 102 ? 9.162 7.688 -1.085 1.00 94.81 102 VAL A CA 1
ATOM 782 C C . VAL A 1 102 ? 9.824 7.601 0.289 1.00 94.81 102 VAL A C 1
ATOM 784 O O . VAL A 1 102 ? 9.166 7.449 1.321 1.00 94.81 102 VAL A O 1
ATOM 787 N N . ARG A 1 103 ? 11.158 7.663 0.332 1.00 94.06 103 ARG A N 1
ATOM 788 C CA . ARG A 1 103 ? 11.919 7.497 1.584 1.00 94.06 103 ARG A CA 1
ATOM 789 C C . ARG A 1 103 ? 12.077 8.775 2.393 1.00 94.06 103 ARG A C 1
ATOM 791 O O . ARG A 1 103 ? 12.253 8.693 3.609 1.00 94.06 103 ARG A O 1
ATOM 798 N N . PHE A 1 104 ? 12.088 9.927 1.729 1.00 88.56 104 PHE A N 1
ATOM 799 C CA . PHE A 1 104 ? 12.433 11.200 2.346 1.00 88.56 104 PHE A CA 1
ATOM 800 C C . PHE A 1 104 ? 11.459 12.313 1.926 1.00 88.56 104 PHE A C 1
ATOM 802 O O . PHE A 1 104 ? 11.208 12.451 0.731 1.00 88.56 104 PHE A O 1
ATOM 809 N N . PRO A 1 105 ? 10.964 13.135 2.873 1.00 85.50 105 PRO A N 1
ATOM 810 C CA . PRO A 1 105 ? 11.152 13.015 4.324 1.00 85.50 105 PRO A CA 1
ATOM 811 C C . PRO A 1 105 ? 10.414 11.786 4.906 1.00 85.50 105 PRO A C 1
ATOM 813 O O . PRO A 1 105 ? 9.400 11.366 4.352 1.00 85.50 105 PRO A O 1
ATOM 816 N N . PRO A 1 106 ? 10.889 11.183 6.017 1.00 86.38 106 PRO A N 1
ATOM 817 C CA . PRO A 1 106 ? 10.292 9.977 6.599 1.00 86.38 106 PRO A CA 1
ATOM 818 C C . PRO A 1 106 ? 9.024 10.300 7.413 1.00 86.38 106 PRO A C 1
ATOM 820 O O . PRO A 1 106 ? 8.980 10.126 8.630 1.00 86.38 106 PRO A O 1
ATOM 823 N N . THR A 1 107 ? 7.991 10.815 6.749 1.00 89.88 107 THR A N 1
ATOM 824 C CA . THR A 1 107 ? 6.698 11.152 7.362 1.00 89.88 107 THR A CA 1
ATOM 825 C C . THR A 1 107 ? 5.671 10.036 7.141 1.00 89.88 107 THR A C 1
ATOM 827 O O . THR A 1 107 ? 5.891 9.113 6.351 1.00 89.88 107 THR A O 1
ATOM 830 N N . PHE A 1 108 ? 4.555 10.081 7.871 1.00 93.12 108 PHE A N 1
ATOM 831 C CA . PHE A 1 108 ? 3.380 9.268 7.558 1.00 93.12 108 PHE A CA 1
ATOM 832 C C . PHE A 1 108 ? 2.557 10.039 6.535 1.00 93.12 108 PHE A C 1
ATOM 834 O O . PHE A 1 108 ? 1.827 10.940 6.913 1.00 93.12 108 PHE A O 1
ATOM 841 N N . ASN A 1 109 ? 2.734 9.758 5.251 1.00 95.50 109 ASN A N 1
ATOM 842 C CA . ASN A 1 109 ? 1.964 10.370 4.169 1.00 95.50 109 ASN A CA 1
ATOM 843 C C . ASN A 1 109 ? 1.686 9.322 3.089 1.00 95.50 109 ASN A C 1
ATOM 845 O O . ASN A 1 109 ? 2.371 8.294 3.084 1.00 95.50 109 ASN A O 1
ATOM 849 N N . CYS A 1 110 ? 0.717 9.578 2.203 1.00 92.25 110 CYS A N 1
ATOM 850 C CA . CYS A 1 110 ? 0.331 8.625 1.151 1.00 92.25 110 CYS A CA 1
ATOM 851 C C . CYS A 1 110 ? 1.545 8.178 0.323 1.00 92.25 110 CYS A C 1
ATOM 853 O O . CYS A 1 110 ? 1.889 7.011 0.370 1.00 92.25 110 CYS A O 1
ATOM 855 N N . GLY A 1 111 ? 2.360 9.090 -0.206 1.00 94.31 111 GLY A N 1
ATOM 856 C CA . GLY A 1 111 ? 3.529 8.713 -1.012 1.00 94.31 111 GLY A CA 1
ATOM 857 C C . GLY A 1 111 ? 4.662 7.956 -0.290 1.00 94.31 111 GLY A C 1
ATOM 858 O O . GLY A 1 111 ? 5.612 7.537 -0.951 1.00 94.31 111 GLY A O 1
ATOM 859 N N . ALA A 1 112 ? 4.632 7.789 1.038 1.00 95.38 112 ALA A N 1
ATOM 860 C CA . ALA A 1 112 ? 5.743 7.210 1.810 1.00 95.38 112 ALA A CA 1
ATOM 861 C C . ALA A 1 112 ? 5.356 6.068 2.762 1.00 95.38 112 ALA A C 1
ATOM 863 O O . ALA A 1 112 ? 6.224 5.559 3.490 1.00 95.38 112 ALA A O 1
ATOM 864 N N . TRP A 1 113 ? 4.078 5.687 2.840 1.00 97.06 113 TRP A N 1
ATOM 865 C CA . TRP A 1 113 ? 3.611 4.794 3.903 1.00 97.06 113 TRP A CA 1
ATOM 866 C C . TRP A 1 113 ? 4.165 3.373 3.776 1.00 97.06 113 TRP A C 1
ATOM 868 O O . TRP A 1 113 ? 4.381 2.735 4.809 1.00 97.06 113 TRP A O 1
ATOM 878 N N . VAL A 1 114 ? 4.505 2.904 2.568 1.00 98.06 114 VAL A N 1
ATOM 879 C CA . VAL A 1 114 ? 5.143 1.589 2.368 1.00 98.06 114 VAL A CA 1
ATOM 880 C C . VAL A 1 114 ? 6.450 1.505 3.156 1.00 98.06 114 VAL A C 1
ATOM 882 O O . VAL A 1 114 ? 6.755 0.478 3.760 1.00 98.06 114 VAL A O 1
ATOM 885 N N . ASN A 1 115 ? 7.204 2.604 3.255 1.00 97.44 115 ASN A N 1
ATOM 886 C CA . ASN A 1 115 ? 8.412 2.631 4.079 1.00 97.44 115 ASN A CA 1
ATOM 887 C C . ASN A 1 115 ? 8.106 2.579 5.578 1.00 97.44 115 ASN A C 1
ATOM 889 O O . ASN A 1 115 ? 8.822 1.899 6.309 1.00 97.44 115 ASN A O 1
ATOM 893 N N . ARG A 1 116 ? 7.031 3.233 6.035 1.00 96.62 116 ARG A N 1
ATOM 894 C CA . ARG A 1 116 ? 6.570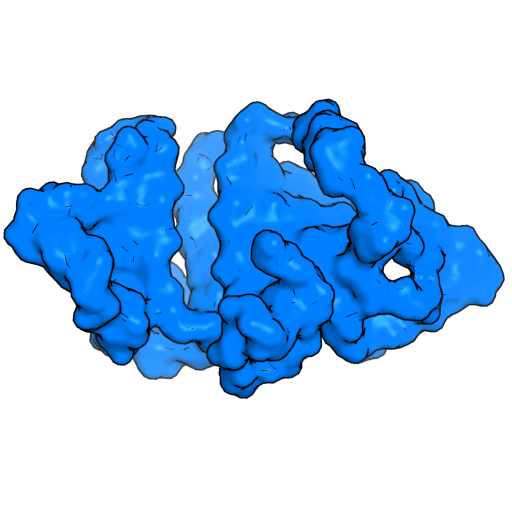 3.133 7.431 1.00 96.62 116 ARG A CA 1
ATOM 895 C C . ARG A 1 116 ? 6.122 1.708 7.762 1.00 96.62 116 ARG A C 1
ATOM 897 O O . ARG A 1 116 ? 6.411 1.215 8.845 1.00 96.62 116 ARG A O 1
ATOM 904 N N . ALA A 1 117 ? 5.481 1.021 6.817 1.00 97.50 117 ALA A N 1
ATOM 905 C CA . ALA A 1 117 ? 5.134 -0.388 6.956 1.00 97.50 117 ALA A CA 1
ATOM 906 C C . ALA A 1 117 ? 6.389 -1.276 7.027 1.00 97.50 117 ALA A C 1
ATOM 908 O O . ALA A 1 117 ? 6.482 -2.127 7.902 1.00 97.50 117 ALA A O 1
ATOM 909 N N . LEU A 1 118 ? 7.390 -1.052 6.171 1.00 97.88 118 LEU A N 1
ATOM 910 C CA . LEU A 1 118 ? 8.647 -1.817 6.170 1.00 97.88 118 LEU A CA 1
ATOM 911 C C . LEU A 1 118 ? 9.558 -1.547 7.382 1.00 97.88 118 LEU A C 1
ATOM 913 O O . LEU A 1 118 ? 10.494 -2.316 7.622 1.00 97.88 118 LEU A O 1
ATOM 917 N N . GLU A 1 119 ? 9.320 -0.479 8.141 1.00 96.56 119 GLU A N 1
ATOM 918 C CA . GLU A 1 119 ? 9.964 -0.247 9.440 1.00 96.56 119 GLU A CA 1
ATOM 919 C C . GLU A 1 119 ? 9.428 -1.196 10.526 1.00 96.56 119 GLU A C 1
ATOM 921 O O . GLU A 1 119 ? 10.121 -1.446 11.514 1.00 96.56 119 GLU A O 1
ATOM 926 N N . LEU A 1 120 ? 8.234 -1.773 10.338 1.00 97.00 120 LEU A N 1
ATOM 927 C CA . LEU A 1 120 ? 7.675 -2.767 11.247 1.00 97.00 120 LEU A CA 1
ATOM 928 C C . LEU A 1 120 ? 8.396 -4.119 11.066 1.00 97.00 120 LEU A C 1
ATOM 930 O O . LEU A 1 120 ? 8.437 -4.652 9.953 1.00 97.00 120 LEU A O 1
ATOM 934 N N . PRO A 1 121 ? 8.941 -4.725 12.138 1.00 97.06 121 PRO A N 1
ATOM 935 C CA . PRO A 1 121 ? 9.785 -5.918 12.028 1.00 97.06 121 PRO A CA 1
ATOM 936 C C . PRO A 1 121 ? 9.034 -7.168 11.544 1.00 97.06 121 PRO A C 1
ATOM 938 O O . PRO A 1 121 ? 9.652 -8.082 10.993 1.00 97.06 121 PRO A O 1
ATOM 941 N N . HIS A 1 122 ? 7.713 -7.214 11.729 1.00 97.62 122 HIS A N 1
ATOM 942 C CA . HIS A 1 122 ? 6.852 -8.308 11.277 1.00 97.62 122 HIS A CA 1
ATOM 943 C C . HIS A 1 122 ? 6.387 -8.164 9.821 1.00 97.62 122 HIS A C 1
ATOM 945 O O . HIS A 1 122 ? 5.881 -9.127 9.245 1.00 97.62 122 HIS A O 1
ATOM 951 N N . VAL A 1 123 ? 6.584 -7.005 9.182 1.00 98.50 123 VAL A N 1
ATOM 952 C CA . VAL A 1 123 ? 6.272 -6.819 7.757 1.00 98.50 123 VAL A CA 1
ATOM 953 C C . VAL A 1 123 ? 7.462 -7.286 6.921 1.00 98.50 123 VAL A C 1
ATOM 955 O O . VAL A 1 123 ? 8.498 -6.619 6.796 1.00 98.50 123 VAL A O 1
ATOM 958 N N . ARG A 1 124 ? 7.320 -8.482 6.344 1.00 98.50 124 ARG A N 1
ATOM 959 C CA . ARG A 1 124 ? 8.410 -9.167 5.637 1.00 98.50 124 ARG A CA 1
ATOM 960 C C . ARG A 1 124 ? 8.549 -8.719 4.190 1.00 98.50 124 ARG A C 1
ATOM 962 O O . ARG A 1 124 ? 9.673 -8.615 3.701 1.00 98.50 124 ARG A O 1
ATOM 969 N N . ARG A 1 125 ? 7.426 -8.439 3.529 1.00 98.62 125 ARG A N 1
ATOM 970 C CA . ARG A 1 125 ? 7.378 -8.010 2.128 1.00 98.62 125 ARG A CA 1
ATOM 971 C C . ARG A 1 125 ? 6.146 -7.160 1.854 1.00 98.62 125 ARG A C 1
ATOM 973 O O . ARG A 1 125 ? 5.083 -7.457 2.393 1.00 98.62 125 ARG A O 1
ATOM 980 N N . VAL A 1 126 ? 6.295 -6.163 0.990 1.00 98.88 126 VAL A N 1
ATOM 981 C CA . VAL A 1 126 ? 5.189 -5.443 0.352 1.00 98.88 126 VAL A CA 1
ATOM 982 C C . VAL A 1 126 ? 5.251 -5.721 -1.147 1.00 98.88 126 VAL A C 1
ATOM 984 O O . VAL A 1 126 ? 6.297 -5.525 -1.764 1.00 98.88 126 VAL A O 1
ATOM 987 N N . VAL A 1 127 ? 4.156 -6.218 -1.711 1.00 98.81 127 VAL A N 1
ATOM 988 C CA . VAL A 1 127 ? 3.975 -6.429 -3.145 1.00 98.81 127 VAL A CA 1
ATOM 989 C C . VAL A 1 127 ? 2.981 -5.393 -3.649 1.00 98.81 127 VAL A C 1
ATOM 991 O O . VAL A 1 127 ? 1.819 -5.437 -3.256 1.00 98.81 127 VAL A O 1
ATOM 994 N N . THR A 1 128 ? 3.434 -4.465 -4.488 1.00 98.81 128 THR A N 1
ATOM 995 C CA . THR A 1 128 ? 2.586 -3.435 -5.096 1.00 98.81 128 THR A CA 1
ATOM 996 C C . THR A 1 128 ? 2.150 -3.869 -6.493 1.00 98.81 128 THR A C 1
ATOM 998 O O . THR A 1 128 ? 2.995 -4.225 -7.319 1.00 98.81 128 THR A O 1
ATOM 1001 N N . LEU A 1 129 ? 0.845 -3.826 -6.753 1.00 98.75 129 LEU A N 1
ATOM 1002 C CA . LEU A 1 129 ? 0.199 -4.233 -7.996 1.00 98.75 129 LEU A CA 1
ATOM 1003 C C . LEU A 1 129 ? -0.566 -3.054 -8.592 1.00 98.75 129 LEU A C 1
ATOM 1005 O O . LEU A 1 129 ? -1.361 -2.423 -7.901 1.00 98.75 129 LEU A O 1
ATOM 1009 N N . GLY A 1 130 ? -0.353 -2.801 -9.881 1.00 98.06 130 GLY A N 1
ATOM 1010 C CA . GLY A 1 130 ? -1.154 -1.841 -10.635 1.00 98.06 130 GLY A CA 1
ATOM 1011 C C . GLY A 1 130 ? -0.536 -0.487 -11.005 1.00 98.06 130 GLY A C 1
ATOM 1012 O O . GLY A 1 130 ? -1.104 0.120 -11.914 1.00 98.06 130 GLY A O 1
ATOM 1013 N N . PRO A 1 131 ? 0.616 -0.022 -10.469 1.00 98.06 131 PRO A N 1
ATOM 1014 C CA . PRO A 1 131 ? 1.093 1.315 -10.789 1.00 98.06 131 PRO A CA 1
ATOM 1015 C C . PRO A 1 131 ? 1.158 1.637 -12.281 1.00 98.06 131 PRO A C 1
ATOM 1017 O O . PRO A 1 131 ? 1.670 0.847 -13.077 1.00 98.06 131 PRO A O 1
ATOM 1020 N N . CYS A 1 132 ? 0.657 2.811 -12.645 1.00 96.62 132 CYS A N 1
ATOM 1021 C CA . CYS A 1 132 ? 0.855 3.454 -13.946 1.00 96.62 132 CYS A CA 1
ATOM 1022 C C . CYS A 1 132 ? 1.477 4.851 -13.784 1.00 96.62 132 CYS A C 1
ATOM 1024 O O . CYS A 1 132 ? 1.831 5.487 -14.779 1.00 96.62 132 CYS A O 1
ATOM 1026 N N . SER A 1 133 ? 1.624 5.321 -12.540 1.00 95.12 133 SER A N 1
ATOM 1027 C CA . SER A 1 133 ? 2.003 6.691 -12.221 1.00 95.12 133 SER A CA 1
ATOM 1028 C C . SER A 1 133 ? 3.393 7.085 -12.730 1.00 95.12 133 SER A C 1
ATOM 1030 O O . SER A 1 133 ? 4.317 6.278 -12.897 1.00 95.12 133 SER A O 1
ATOM 1032 N N . GLY A 1 134 ? 3.580 8.399 -12.888 1.00 95.62 134 GLY A N 1
ATOM 1033 C CA . GLY A 1 134 ? 4.866 9.000 -13.245 1.00 95.62 134 GLY A CA 1
ATOM 1034 C C . GLY A 1 134 ? 5.976 8.810 -12.197 1.00 95.62 134 GLY A C 1
ATOM 1035 O O . GLY A 1 134 ? 7.144 9.100 -12.485 1.00 95.62 134 GLY A O 1
ATOM 1036 N N . ASP A 1 135 ? 5.653 8.295 -11.005 1.00 95.69 135 ASP A N 1
ATOM 1037 C CA . ASP A 1 135 ? 6.613 8.032 -9.924 1.00 95.69 135 ASP A CA 1
ATOM 1038 C C . ASP A 1 135 ? 7.678 7.011 -10.339 1.00 95.69 135 ASP A C 1
ATOM 1040 O O . ASP A 1 135 ? 8.815 7.025 -9.851 1.00 95.69 135 ASP A O 1
ATOM 1044 N N . LEU A 1 136 ? 7.331 6.142 -11.290 1.00 97.12 136 LEU A N 1
ATOM 1045 C CA . LEU A 1 136 ? 8.236 5.142 -11.827 1.00 97.12 136 LEU A CA 1
ATOM 1046 C C . LEU A 1 136 ? 9.172 5.705 -12.904 1.00 97.12 136 LEU A C 1
ATOM 1048 O O . LEU A 1 136 ? 10.152 5.050 -13.224 1.00 97.12 136 LEU A O 1
ATOM 1052 N N . VAL A 1 137 ? 8.974 6.899 -13.471 1.00 97.38 137 VAL A N 1
ATOM 1053 C CA . VAL A 1 137 ? 9.796 7.363 -14.616 1.00 97.38 137 VAL A CA 1
ATOM 1054 C C . VAL A 1 137 ? 11.276 7.533 -14.235 1.00 97.38 137 VAL A C 1
ATOM 1056 O O . VAL A 1 137 ? 12.173 7.112 -14.975 1.00 97.38 137 VAL A O 1
ATOM 1059 N N . ARG A 1 138 ? 11.544 8.137 -13.070 1.00 97.38 138 ARG A N 1
ATOM 1060 C CA . ARG A 1 138 ? 12.894 8.352 -12.510 1.00 97.38 138 ARG A CA 1
ATOM 1061 C C . ARG A 1 138 ? 12.888 8.068 -11.005 1.00 97.38 138 ARG A C 1
ATOM 1063 O O . ARG A 1 138 ? 12.938 9.010 -10.212 1.00 97.38 138 ARG A O 1
ATOM 1070 N N . PRO A 1 139 ? 12.846 6.791 -10.595 1.00 97.12 139 PRO A N 1
ATOM 1071 C CA . PRO A 1 139 ? 12.571 6.410 -9.212 1.00 97.12 139 PRO A CA 1
ATOM 1072 C C . PRO A 1 139 ? 13.624 6.945 -8.229 1.00 97.12 139 PRO A C 1
ATOM 1074 O O . PRO A 1 139 ? 13.290 7.320 -7.110 1.00 97.12 139 PRO A O 1
ATOM 1077 N N . GLU A 1 140 ? 14.888 7.074 -8.644 1.00 96.94 140 GLU A N 1
ATOM 1078 C CA . GLU A 1 140 ? 15.940 7.667 -7.804 1.00 96.94 140 GLU A CA 1
ATOM 1079 C C . GLU A 1 140 ? 15.673 9.141 -7.463 1.00 96.94 140 GLU A C 1
ATOM 1081 O O . GLU A 1 140 ? 15.943 9.560 -6.339 1.00 96.94 140 GLU A O 1
ATOM 1086 N N . LEU A 1 141 ? 15.104 9.917 -8.394 1.00 96.25 141 LEU A N 1
ATOM 1087 C CA . LEU A 1 141 ? 14.741 11.319 -8.150 1.00 96.25 141 LEU A CA 1
ATOM 1088 C C . LEU A 1 141 ? 13.459 11.451 -7.322 1.00 96.25 141 LEU A C 1
ATOM 1090 O O . LEU A 1 141 ? 13.283 12.454 -6.641 1.00 96.25 141 LEU A O 1
ATOM 1094 N N . GLN A 1 142 ? 12.608 10.424 -7.347 1.00 94.81 142 GLN A N 1
ATOM 1095 C CA . GLN A 1 142 ? 11.418 10.314 -6.500 1.00 94.81 142 GLN A CA 1
ATOM 1096 C C . GLN A 1 142 ? 11.729 9.706 -5.122 1.00 94.81 142 GLN A C 1
ATOM 1098 O O . GLN A 1 142 ? 10.827 9.342 -4.375 1.00 94.81 142 GLN A O 1
ATOM 1103 N N . PHE A 1 143 ? 13.013 9.565 -4.766 1.00 96.44 143 PHE A N 1
ATOM 1104 C CA . PHE A 1 143 ? 13.461 8.970 -3.503 1.00 96.44 143 PHE A CA 1
ATOM 1105 C C . PHE A 1 143 ? 12.905 7.558 -3.249 1.00 96.44 143 PHE A C 1
ATOM 1107 O O . PHE A 1 143 ? 12.687 7.174 -2.095 1.00 96.44 143 PHE A O 1
ATOM 1114 N N . ALA A 1 144 ? 12.697 6.779 -4.313 1.00 97.44 144 ALA A N 1
ATOM 1115 C CA . ALA A 1 144 ? 12.212 5.409 -4.238 1.00 97.44 144 ALA A CA 1
ATOM 1116 C C . ALA A 1 144 ? 13.104 4.527 -3.356 1.00 97.44 144 ALA A C 1
ATOM 1118 O O . ALA A 1 144 ? 14.337 4.649 -3.334 1.00 97.44 144 ALA A O 1
ATOM 1119 N N . ASN A 1 145 ? 12.497 3.553 -2.679 1.00 97.56 145 ASN A N 1
ATOM 1120 C CA . ASN A 1 145 ? 13.232 2.562 -1.899 1.00 97.56 145 ASN A CA 1
ATOM 1121 C C . ASN A 1 145 ? 13.778 1.401 -2.748 1.00 97.56 145 ASN A C 1
ATOM 1123 O O . ASN A 1 145 ? 13.482 0.229 -2.523 1.00 97.56 145 ASN A O 1
ATOM 1127 N N . LEU A 1 146 ? 14.639 1.735 -3.711 1.00 97.69 146 LEU A N 1
ATOM 1128 C CA . LEU A 1 146 ? 15.313 0.767 -4.581 1.00 97.69 146 LEU A CA 1
ATOM 1129 C C . LEU A 1 146 ? 16.236 -0.231 -3.842 1.00 97.69 146 LEU A C 1
ATOM 1131 O O . LEU A 1 146 ? 16.362 -1.367 -4.305 1.00 97.69 146 LEU A O 1
ATOM 1135 N N . PRO A 1 147 ? 16.842 0.098 -2.678 1.00 97.75 147 PRO A N 1
ATOM 1136 C CA . PRO A 1 147 ? 17.484 -0.915 -1.843 1.00 97.75 147 PRO A CA 1
ATOM 1137 C C . PRO A 1 147 ? 16.508 -1.992 -1.350 1.00 97.75 147 PRO A C 1
ATOM 1139 O O . PRO A 1 147 ? 16.836 -3.173 -1.425 1.00 97.75 147 PRO A O 1
ATOM 1142 N N . ALA A 1 148 ? 15.304 -1.617 -0.898 1.00 98.00 148 ALA A N 1
ATOM 1143 C CA . ALA A 1 148 ? 14.283 -2.587 -0.498 1.00 98.00 148 ALA A CA 1
ATOM 1144 C C . ALA A 1 148 ? 13.764 -3.406 -1.691 1.00 98.00 148 ALA A C 1
ATOM 1146 O O . ALA A 1 148 ? 13.521 -4.603 -1.530 1.00 98.00 148 ALA A O 1
ATOM 1147 N N . LEU A 1 149 ? 13.674 -2.798 -2.880 1.00 98.12 149 LEU A N 1
ATOM 1148 C CA . LEU A 1 149 ? 13.390 -3.499 -4.138 1.00 98.12 149 LEU A CA 1
ATOM 1149 C C . LEU A 1 149 ? 14.462 -4.570 -4.432 1.00 98.12 149 LEU A C 1
ATOM 1151 O O . LEU A 1 149 ? 14.143 -5.739 -4.618 1.00 98.12 149 LEU A O 1
ATOM 1155 N N . SER A 1 150 ? 15.749 -4.206 -4.356 1.00 98.00 150 SER A N 1
ATOM 1156 C CA . SER A 1 150 ? 16.880 -5.135 -4.575 1.00 98.00 150 SER A CA 1
ATOM 1157 C C . SER A 1 150 ? 16.971 -6.262 -3.541 1.00 98.00 150 SER A C 1
ATOM 1159 O O . SER A 1 150 ? 17.565 -7.307 -3.801 1.00 98.00 150 SER A O 1
ATOM 1161 N N . GLN A 1 151 ? 16.448 -6.033 -2.337 1.00 97.88 151 GLN A N 1
ATOM 1162 C CA . GLN A 1 151 ? 16.415 -7.013 -1.250 1.00 97.88 151 GLN A CA 1
ATOM 1163 C C . GLN A 1 151 ? 15.176 -7.920 -1.312 1.00 97.88 151 GLN A C 1
ATOM 1165 O O . GLN A 1 151 ? 15.046 -8.810 -0.474 1.00 97.88 151 GLN A O 1
ATOM 1170 N N . GLY A 1 152 ? 14.249 -7.686 -2.250 1.00 97.81 152 GLY A N 1
ATOM 1171 C CA . GLY A 1 152 ? 12.966 -8.390 -2.306 1.00 97.81 152 GLY A CA 1
ATOM 1172 C C . GLY A 1 152 ? 12.052 -8.083 -1.115 1.00 97.81 152 GLY A C 1
ATOM 1173 O O . GLY A 1 152 ? 11.184 -8.887 -0.777 1.00 97.81 152 GLY A O 1
ATOM 1174 N N . ARG A 1 153 ? 12.264 -6.946 -0.435 1.00 98.19 153 ARG A N 1
ATOM 1175 C CA . ARG A 1 153 ? 11.338 -6.419 0.583 1.00 98.19 153 ARG A CA 1
ATOM 1176 C C . ARG A 1 153 ? 10.195 -5.635 -0.058 1.00 98.19 153 ARG A C 1
ATOM 1178 O O . ARG A 1 153 ? 9.100 -5.620 0.496 1.00 98.19 153 ARG A O 1
ATOM 1185 N N . ILE A 1 154 ? 10.459 -5.015 -1.207 1.00 98.62 154 ILE A N 1
ATOM 1186 C CA . ILE A 1 154 ? 9.449 -4.495 -2.129 1.00 98.62 154 ILE A CA 1
ATOM 1187 C C . ILE A 1 154 ? 9.493 -5.358 -3.386 1.00 98.62 154 ILE A C 1
ATOM 1189 O O . ILE A 1 154 ? 10.572 -5.601 -3.924 1.00 98.62 154 ILE A O 1
ATOM 1193 N N . GLU A 1 155 ? 8.333 -5.787 -3.859 1.00 98.44 155 GLU A N 1
ATOM 1194 C CA . GLU A 1 155 ? 8.129 -6.235 -5.236 1.00 98.44 155 GLU A CA 1
ATOM 1195 C C . GLU A 1 155 ? 7.086 -5.315 -5.867 1.00 98.44 155 GLU A C 1
ATOM 1197 O O . GLU A 1 155 ? 6.106 -4.963 -5.217 1.00 98.44 155 GLU A O 1
ATOM 1202 N N . LEU A 1 156 ? 7.311 -4.876 -7.102 1.00 98.44 156 LEU A N 1
ATOM 1203 C CA . LEU A 1 156 ? 6.442 -3.905 -7.762 1.00 98.44 156 LEU A CA 1
ATOM 1204 C C . LEU A 1 156 ? 6.150 -4.351 -9.189 1.00 98.44 156 LEU A C 1
ATOM 1206 O O . LEU A 1 156 ? 7.079 -4.474 -9.990 1.00 98.44 156 LEU A O 1
ATOM 1210 N N . TYR A 1 157 ? 4.870 -4.574 -9.470 1.00 98.62 157 TYR A N 1
ATOM 1211 C CA . TYR A 1 157 ? 4.342 -5.011 -10.756 1.00 98.62 157 TYR A CA 1
ATOM 1212 C C . TYR A 1 157 ? 3.393 -3.924 -11.281 1.00 98.62 157 TYR A C 1
ATOM 1214 O O . TYR A 1 157 ? 2.231 -3.866 -10.864 1.00 98.62 157 TYR A O 1
ATOM 1222 N N . PRO A 1 158 ? 3.879 -3.017 -12.146 1.00 98.50 158 PRO A N 1
ATOM 1223 C CA . PRO A 1 158 ? 3.037 -1.996 -12.757 1.00 98.50 158 PRO A CA 1
ATOM 1224 C C . PRO A 1 158 ? 1.929 -2.662 -13.574 1.00 98.50 158 PRO A C 1
ATOM 1226 O O . PRO A 1 158 ? 2.144 -3.743 -14.128 1.00 98.50 158 PRO A O 1
ATOM 1229 N N . TRP A 1 159 ? 0.767 -2.022 -13.713 1.00 98.19 159 TRP A N 1
ATOM 1230 C CA . TRP A 1 159 ? -0.198 -2.503 -14.705 1.00 98.19 159 TRP A CA 1
ATOM 1231 C C . TRP A 1 159 ? 0.391 -2.343 -16.108 1.00 98.19 159 TRP A C 1
ATOM 1233 O O . TRP A 1 159 ? 0.526 -3.319 -16.849 1.00 98.19 159 TRP A O 1
ATOM 1243 N N . ARG A 1 160 ? 0.850 -1.129 -16.431 1.00 96.94 160 ARG A N 1
ATOM 1244 C CA . ARG A 1 160 ? 1.631 -0.843 -17.632 1.00 96.94 160 ARG A CA 1
ATOM 1245 C C . ARG A 1 160 ? 2.555 0.343 -17.389 1.00 96.94 160 ARG A C 1
ATOM 1247 O O . ARG A 1 160 ? 2.097 1.457 -17.177 1.00 96.94 160 ARG A O 1
ATOM 1254 N N . HIS A 1 161 ? 3.860 0.131 -17.508 1.00 97.88 161 HIS A N 1
ATOM 1255 C CA . HIS A 1 161 ? 4.836 1.212 -17.450 1.00 97.88 161 HIS A CA 1
ATOM 1256 C C . HIS A 1 161 ? 6.060 0.911 -18.330 1.00 97.88 161 HIS A C 1
ATOM 1258 O O . HIS A 1 161 ? 6.506 -0.234 -18.462 1.00 97.88 161 HIS A O 1
ATOM 1264 N N . ALA A 1 162 ? 6.619 1.953 -18.950 1.00 98.00 162 ALA A N 1
ATOM 1265 C CA . ALA A 1 162 ? 7.866 1.851 -19.706 1.00 98.00 162 ALA A CA 1
ATOM 1266 C C . ALA A 1 162 ? 9.068 1.593 -18.767 1.00 98.00 162 ALA A C 1
ATOM 1268 O O . ALA A 1 162 ? 8.970 1.805 -17.559 1.00 98.00 162 ALA A O 1
ATOM 1269 N N . PRO A 1 163 ? 10.234 1.157 -19.268 1.00 98.38 163 PRO A N 1
ATOM 1270 C CA . PRO A 1 163 ? 11.402 0.994 -18.410 1.00 98.38 163 PRO A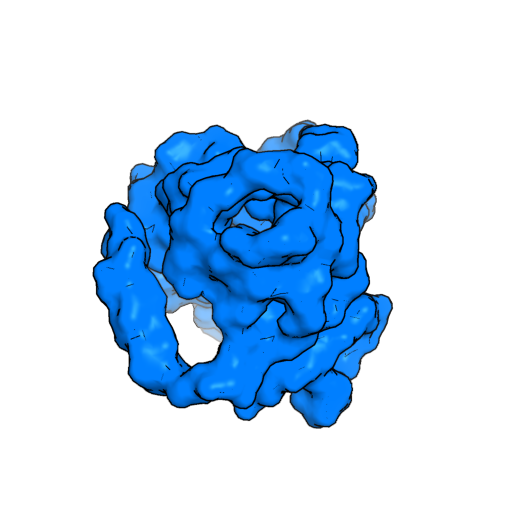 CA 1
ATOM 1271 C C . PRO A 1 163 ? 11.809 2.300 -17.708 1.00 98.38 163 PRO A C 1
ATOM 1273 O O . PRO A 1 163 ? 11.864 3.364 -18.326 1.00 98.38 163 PRO A O 1
ATOM 1276 N N . SER A 1 164 ? 12.131 2.219 -16.419 1.00 98.50 164 SER A N 1
ATOM 1277 C CA . SER A 1 164 ? 12.536 3.373 -15.606 1.00 98.50 164 SER A CA 1
ATOM 1278 C C . SER A 1 164 ? 14.005 3.692 -15.789 1.00 98.50 164 SER A C 1
ATOM 1280 O O . SER A 1 164 ? 14.842 2.801 -15.665 1.00 98.50 164 SER A O 1
ATOM 1282 N N . ARG A 1 165 ? 14.361 4.960 -15.997 1.00 98.38 165 ARG A N 1
ATOM 1283 C CA . ARG A 1 165 ? 15.772 5.361 -16.077 1.00 98.38 165 ARG A CA 1
ATOM 1284 C C . ARG A 1 165 ? 16.405 5.351 -14.685 1.00 98.38 165 ARG A C 1
ATOM 1286 O O . ARG A 1 165 ? 15.876 5.983 -13.773 1.00 98.38 165 ARG A O 1
ATOM 1293 N N . ILE A 1 166 ? 17.565 4.704 -14.563 1.00 97.75 166 ILE A N 1
ATOM 1294 C CA . ILE A 1 166 ? 18.348 4.649 -13.322 1.00 97.75 166 ILE A CA 1
ATOM 1295 C C . ILE A 1 166 ? 19.856 4.836 -13.547 1.00 97.75 166 ILE A C 1
ATOM 1297 O O . ILE A 1 166 ? 20.407 4.459 -14.584 1.00 97.75 166 ILE A O 1
ATOM 1301 N N . TRP A 1 167 ? 20.551 5.397 -12.566 1.00 97.31 167 TRP A N 1
ATOM 1302 C CA . TRP A 1 167 ? 22.006 5.560 -12.542 1.00 97.31 167 TRP A CA 1
ATOM 1303 C C . TRP A 1 167 ? 22.688 4.522 -11.644 1.00 97.31 167 TRP A C 1
ATOM 1305 O O . TRP A 1 167 ? 23.800 4.088 -11.952 1.00 97.31 167 TRP A O 1
ATOM 1315 N N . GLY A 1 168 ? 22.024 4.099 -10.567 1.00 96.06 168 GLY A N 1
ATOM 1316 C CA . GLY A 1 168 ? 22.492 3.062 -9.658 1.00 96.06 168 GLY A CA 1
ATOM 1317 C C . GLY A 1 168 ? 22.486 1.647 -10.246 1.00 96.06 168 GLY A C 1
ATOM 1318 O O . GLY A 1 168 ? 21.985 1.374 -11.340 1.00 96.06 168 GLY A O 1
ATOM 1319 N N . ARG A 1 169 ? 23.067 0.716 -9.483 1.00 96.69 169 ARG A N 1
ATOM 1320 C CA . ARG A 1 169 ? 22.979 -0.725 -9.741 1.00 96.69 169 ARG A CA 1
ATOM 1321 C C . ARG A 1 169 ? 22.112 -1.373 -8.675 1.00 96.69 169 ARG A C 1
ATOM 1323 O O . ARG A 1 169 ? 22.417 -1.272 -7.488 1.00 96.69 169 ARG A O 1
ATOM 1330 N N . TYR A 1 170 ? 21.080 -2.062 -9.125 1.00 97.12 170 TYR A N 1
ATOM 1331 C CA . TYR A 1 170 ? 20.094 -2.751 -8.313 1.00 97.12 170 TYR A CA 1
ATOM 1332 C C . TYR A 1 170 ? 20.044 -4.214 -8.745 1.00 97.12 170 TYR A C 1
ATOM 1334 O O . TYR A 1 170 ? 20.357 -4.554 -9.886 1.00 97.12 170 TYR A O 1
ATOM 1342 N N . ARG A 1 171 ? 19.751 -5.104 -7.799 1.00 97.75 171 ARG A N 1
ATOM 1343 C CA . ARG A 1 171 ? 19.693 -6.541 -8.075 1.00 97.75 171 ARG A CA 1
ATOM 1344 C C . ARG A 1 171 ? 18.362 -6.859 -8.746 1.00 97.75 171 ARG A C 1
ATOM 1346 O O . ARG A 1 171 ? 17.336 -6.481 -8.196 1.00 97.75 171 ARG A O 1
ATOM 1353 N N . ASP A 1 172 ? 18.405 -7.613 -9.842 1.00 98.31 172 ASP A N 1
ATOM 1354 C CA . ASP A 1 172 ? 17.218 -8.194 -10.475 1.00 98.31 172 ASP A CA 1
ATOM 1355 C C . ASP A 1 172 ? 16.332 -8.938 -9.467 1.00 98.31 172 ASP A C 1
ATOM 1357 O O . ASP A 1 172 ? 16.817 -9.593 -8.537 1.00 98.31 172 ASP A O 1
ATOM 1361 N N . GLY A 1 173 ? 15.027 -8.901 -9.709 1.00 97.25 173 GLY A N 1
ATOM 1362 C CA . GLY A 1 173 ? 14.043 -9.616 -8.912 1.00 97.25 173 GLY A CA 1
ATOM 1363 C C . GLY A 1 173 ? 12.897 -10.164 -9.761 1.00 97.25 173 GLY A C 1
ATOM 1364 O O . GLY A 1 173 ? 12.882 -9.996 -10.979 1.00 97.25 173 GLY A O 1
ATOM 1365 N N . PRO A 1 174 ? 11.906 -10.806 -9.126 1.00 97.12 174 PRO A N 1
ATOM 1366 C CA . PRO A 1 174 ? 10.734 -11.341 -9.823 1.00 97.12 174 PRO A CA 1
ATOM 1367 C C . PRO A 1 174 ? 9.946 -10.284 -10.616 1.00 97.12 174 PRO A C 1
ATOM 1369 O O . PRO A 1 174 ? 9.378 -10.584 -11.664 1.00 97.12 174 PRO A O 1
ATOM 1372 N N . SER A 1 175 ? 9.954 -9.035 -10.140 1.00 97.75 175 SER A N 1
ATOM 1373 C CA . SER A 1 175 ? 9.154 -7.946 -10.702 1.00 97.75 175 SER A CA 1
ATOM 1374 C C . SER A 1 175 ? 9.909 -7.026 -11.670 1.00 97.75 175 SER A C 1
ATOM 1376 O O . SER A 1 175 ? 9.297 -6.161 -12.299 1.00 97.75 175 SER A O 1
ATOM 1378 N N . HIS A 1 176 ? 11.236 -7.165 -11.788 1.00 98.31 176 HIS A N 1
ATOM 1379 C CA . HIS A 1 176 ? 12.049 -6.269 -12.612 1.00 98.31 176 HIS A CA 1
ATOM 1380 C C . HIS A 1 176 ? 13.418 -6.848 -12.988 1.00 98.31 176 HIS A C 1
ATOM 1382 O O . HIS A 1 176 ? 14.001 -7.657 -12.263 1.00 98.31 176 HIS A O 1
ATOM 1388 N N . ARG A 1 177 ? 13.978 -6.352 -14.094 1.00 98.38 177 ARG A N 1
ATOM 1389 C CA . ARG A 1 177 ? 15.360 -6.617 -14.522 1.00 98.38 177 ARG A CA 1
ATOM 1390 C C . ARG A 1 177 ? 16.073 -5.330 -14.889 1.00 98.38 177 ARG A C 1
ATOM 1392 O O . ARG A 1 177 ? 15.479 -4.462 -15.527 1.00 98.38 177 ARG A O 1
ATOM 1399 N N . GLN A 1 178 ? 17.344 -5.208 -14.527 1.00 98.06 178 GLN A N 1
ATOM 1400 C CA . GLN A 1 178 ? 18.157 -4.069 -14.931 1.00 98.06 178 GLN A CA 1
ATOM 1401 C C . GLN A 1 178 ? 18.913 -4.367 -16.235 1.00 98.06 178 GLN A C 1
ATOM 1403 O O . GLN A 1 178 ? 19.775 -5.239 -16.272 1.00 98.06 178 GLN A O 1
ATOM 1408 N N . ASP A 1 179 ? 18.663 -3.579 -17.284 1.00 97.88 179 ASP A N 1
ATOM 1409 C CA . ASP A 1 179 ? 19.458 -3.588 -18.523 1.00 97.88 179 ASP A CA 1
ATOM 1410 C C . ASP A 1 179 ? 19.833 -2.160 -18.928 1.00 97.88 179 ASP A C 1
ATOM 1412 O O . ASP A 1 179 ? 19.022 -1.242 -18.838 1.00 97.88 179 ASP A O 1
ATOM 1416 N N . ARG A 1 180 ? 21.089 -1.950 -19.345 1.00 95.00 180 ARG A N 1
ATOM 1417 C CA . ARG A 1 180 ? 21.605 -0.676 -19.902 1.00 95.00 180 ARG A CA 1
ATOM 1418 C C . ARG A 1 180 ? 21.099 0.603 -19.199 1.00 95.00 180 ARG A C 1
ATOM 1420 O O . ARG A 1 180 ? 20.680 1.566 -19.842 1.00 95.00 180 ARG A O 1
ATOM 1427 N N . GLY A 1 181 ? 21.151 0.632 -17.864 1.00 96.94 181 GLY A N 1
ATOM 1428 C CA . GLY A 1 181 ? 20.750 1.803 -17.067 1.00 96.94 181 GLY A CA 1
ATOM 1429 C C . GLY A 1 181 ? 19.237 2.039 -16.987 1.00 96.94 181 GLY A C 1
ATOM 1430 O O . GLY A 1 181 ? 18.814 3.172 -16.738 1.00 96.94 181 GLY A O 1
ATOM 1431 N N . HIS A 1 182 ? 18.439 0.995 -17.208 1.00 98.50 182 HIS A N 1
ATOM 1432 C CA . HIS A 1 182 ? 16.992 1.007 -17.052 1.00 98.50 182 HIS A CA 1
ATOM 1433 C C . HIS A 1 182 ? 16.516 -0.172 -16.200 1.00 98.50 182 HIS A C 1
ATOM 1435 O O . HIS A 1 182 ? 17.090 -1.257 -16.276 1.00 98.50 182 HIS A O 1
ATOM 1441 N N . LEU A 1 183 ? 15.459 0.037 -15.412 1.00 98.38 183 LEU A N 1
ATOM 1442 C CA . LEU A 1 183 ? 14.675 -1.040 -14.806 1.00 98.38 183 LEU A CA 1
ATOM 1443 C C . LEU A 1 183 ? 13.527 -1.390 -15.745 1.00 98.38 183 LEU A C 1
ATOM 1445 O O . LEU A 1 183 ? 12.639 -0.574 -15.976 1.00 98.38 183 LEU A O 1
ATOM 1449 N N . HIS A 1 184 ? 13.556 -2.597 -16.285 1.00 98.56 184 HIS A N 1
ATOM 1450 C CA . HIS A 1 184 ? 12.472 -3.177 -17.059 1.00 98.56 184 HIS A CA 1
ATOM 1451 C C . HIS A 1 184 ? 11.527 -3.895 -16.104 1.00 98.56 184 HIS A C 1
ATOM 1453 O O . HIS A 1 184 ? 11.930 -4.859 -15.454 1.00 98.56 184 HIS A O 1
ATOM 1459 N N . TRP A 1 185 ? 10.293 -3.413 -16.012 1.00 98.44 185 TRP A N 1
ATOM 1460 C CA . TRP A 1 185 ? 9.268 -3.978 -15.141 1.00 98.44 185 TRP A CA 1
ATOM 1461 C C . TRP A 1 185 ? 8.569 -5.172 -15.786 1.00 98.44 185 TRP A C 1
ATOM 1463 O O . TRP A 1 185 ? 8.390 -5.213 -17.005 1.00 98.44 185 TRP A O 1
ATOM 1473 N N . ARG A 1 186 ? 8.129 -6.119 -14.956 1.00 98.19 186 ARG A N 1
ATOM 1474 C CA . ARG A 1 186 ? 7.144 -7.132 -15.340 1.00 98.19 186 ARG A CA 1
ATOM 1475 C C . ARG A 1 186 ? 5.753 -6.498 -15.246 1.00 98.19 186 ARG A C 1
ATOM 1477 O O . ARG A 1 186 ? 5.254 -6.285 -14.144 1.00 98.19 186 ARG A O 1
ATOM 1484 N N . ASN A 1 187 ? 5.186 -6.128 -16.392 1.00 98.50 187 ASN A N 1
ATOM 1485 C CA . ASN A 1 187 ? 3.895 -5.445 -16.477 1.00 98.50 187 ASN A CA 1
ATOM 1486 C C . ASN A 1 187 ? 2.735 -6.443 -16.409 1.00 98.50 187 ASN A C 1
ATOM 1488 O O . ASN A 1 187 ? 2.698 -7.392 -17.187 1.00 98.50 187 ASN A O 1
ATOM 1492 N N . LEU A 1 188 ? 1.761 -6.195 -15.534 1.00 98.19 188 LEU A N 1
ATOM 1493 C CA . LEU A 1 188 ? 0.614 -7.086 -15.323 1.00 98.19 188 LEU A CA 1
ATOM 1494 C C . LEU A 1 188 ? -0.330 -7.144 -16.527 1.00 98.19 188 LEU A C 1
ATOM 1496 O O . LEU A 1 188 ? -0.958 -8.175 -16.745 1.00 98.19 188 LEU A O 1
ATOM 1500 N N . ALA A 1 189 ? -0.404 -6.082 -17.335 1.00 97.50 189 ALA A N 1
ATOM 1501 C CA . ALA A 1 189 ? -1.241 -6.063 -18.534 1.00 97.50 189 ALA A CA 1
ATOM 1502 C C . ALA A 1 189 ? -0.801 -7.071 -19.612 1.00 97.50 189 ALA A C 1
ATOM 1504 O O . ALA A 1 189 ? -1.559 -7.330 -20.547 1.00 97.50 189 ALA A O 1
ATOM 1505 N N . ASP A 1 190 ? 0.411 -7.619 -19.493 1.00 97.31 190 ASP A N 1
ATOM 1506 C CA . ASP A 1 190 ? 0.964 -8.617 -20.407 1.00 97.31 190 ASP A CA 1
ATOM 1507 C C . ASP A 1 190 ? 0.916 -10.043 -19.799 1.00 97.31 190 ASP A C 1
ATOM 1509 O O . ASP A 1 190 ? 1.311 -11.016 -20.445 1.00 97.31 190 ASP A O 1
ATOM 1513 N N . GLU A 1 191 ? 0.417 -10.186 -18.565 1.00 97.06 191 GLU A N 1
ATOM 1514 C CA . GLU A 1 191 ? 0.385 -11.439 -17.806 1.00 97.06 191 GLU A CA 1
ATOM 1515 C C . GLU A 1 191 ? -1.001 -12.101 -17.829 1.00 97.06 191 GLU A C 1
ATOM 1517 O O . GLU A 1 191 ? -2.045 -11.464 -17.979 1.00 97.06 191 GLU A O 1
ATOM 1522 N N . ARG A 1 192 ? -1.032 -13.421 -17.608 1.00 96.12 192 ARG A N 1
ATOM 1523 C CA . ARG A 1 192 ? -2.283 -14.135 -17.313 1.00 96.12 192 ARG A CA 1
ATOM 1524 C C . ARG A 1 192 ? -2.557 -14.065 -15.816 1.00 96.12 192 ARG A C 1
ATOM 1526 O O . ARG A 1 192 ? -1.827 -14.685 -15.047 1.00 96.12 192 ARG A O 1
ATOM 1533 N N . TRP A 1 193 ? -3.629 -13.371 -15.438 1.00 92.56 193 TRP A N 1
ATOM 1534 C CA . TRP A 1 193 ? -3.954 -13.040 -14.046 1.00 92.56 193 TRP A CA 1
ATOM 1535 C C . TRP A 1 193 ? -3.868 -14.225 -13.074 1.00 92.56 193 TRP A C 1
ATOM 1537 O O . TRP A 1 193 ? -3.095 -14.165 -12.124 1.00 92.56 193 TRP A O 1
ATOM 1547 N N . ASP A 1 194 ? -4.574 -15.327 -13.347 1.00 93.94 194 ASP A N 1
ATOM 1548 C CA . ASP A 1 194 ? -4.609 -16.484 -12.438 1.00 93.94 194 ASP A CA 1
ATOM 1549 C C . ASP A 1 194 ? -3.217 -17.098 -12.218 1.00 93.94 194 ASP A C 1
ATOM 1551 O O . ASP A 1 194 ? -2.808 -17.349 -11.088 1.00 93.94 194 ASP A O 1
ATOM 1555 N N . GLY A 1 195 ? -2.450 -17.279 -13.299 1.00 96.38 195 GLY A N 1
ATOM 1556 C CA . GLY A 1 195 ? -1.105 -17.854 -13.219 1.00 96.38 195 GLY A CA 1
ATOM 1557 C C . GLY A 1 195 ? -0.116 -16.933 -12.507 1.00 96.38 195 GLY A C 1
ATOM 1558 O O . GLY A 1 195 ? 0.716 -17.403 -11.733 1.00 96.38 195 GLY A O 1
ATOM 1559 N N . PHE A 1 196 ? -0.235 -15.622 -12.732 1.00 97.31 196 PHE A N 1
ATOM 1560 C CA . PHE A 1 196 ? 0.539 -14.621 -12.008 1.00 97.31 196 PHE A CA 1
ATOM 1561 C C . PHE A 1 196 ? 0.222 -14.640 -10.507 1.00 97.31 196 PHE A C 1
ATOM 1563 O O . PHE A 1 196 ? 1.143 -14.641 -9.690 1.00 97.31 196 PHE A O 1
ATOM 1570 N N . LEU A 1 197 ? -1.061 -14.679 -10.131 1.00 96.31 197 LEU A N 1
ATOM 1571 C CA . LEU A 1 197 ? -1.468 -14.701 -8.727 1.00 96.31 197 LEU A CA 1
ATOM 1572 C C . LEU A 1 197 ? -0.964 -15.954 -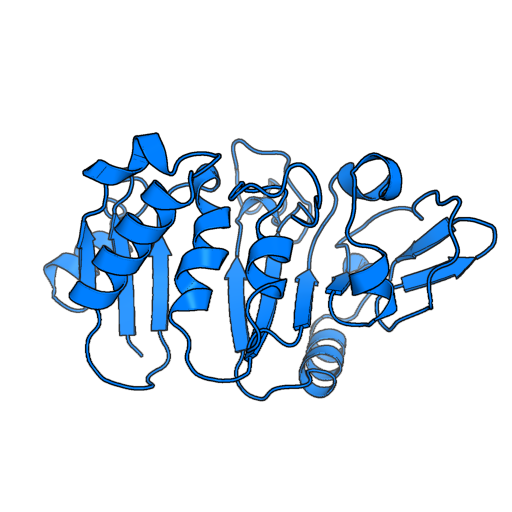8.009 1.00 96.31 197 LE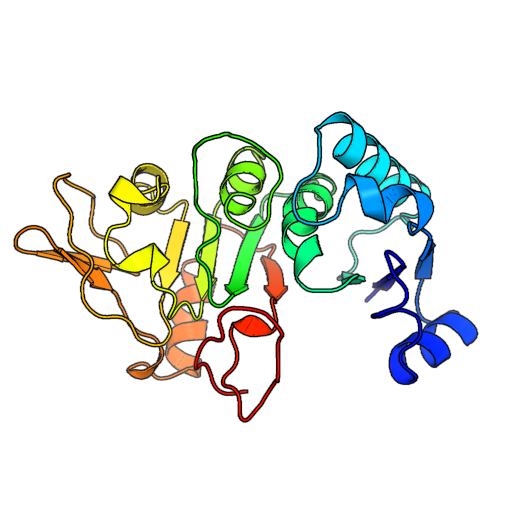U A C 1
ATOM 1574 O O . LEU A 1 197 ? -0.429 -15.833 -6.907 1.00 96.31 197 LEU A O 1
ATOM 1578 N N . ASP A 1 198 ? -1.081 -17.129 -8.632 1.00 97.00 198 ASP A N 1
ATOM 1579 C CA . ASP A 1 198 ? -0.571 -18.383 -8.071 1.00 97.00 198 ASP A CA 1
ATOM 1580 C C . ASP A 1 198 ? 0.947 -18.315 -7.833 1.00 97.00 198 ASP A C 1
ATOM 1582 O O . ASP A 1 198 ? 1.428 -18.668 -6.752 1.00 97.00 198 ASP A O 1
ATOM 1586 N N . GLU A 1 199 ? 1.703 -17.808 -8.813 1.00 97.62 199 GLU A N 1
ATOM 1587 C CA . GLU A 1 199 ? 3.155 -17.611 -8.713 1.00 97.62 199 GLU A CA 1
ATOM 1588 C C . GLU A 1 199 ? 3.515 -16.632 -7.584 1.00 97.62 199 GLU A C 1
ATOM 1590 O O . GLU A 1 199 ? 4.354 -16.937 -6.731 1.00 97.62 199 GLU A O 1
ATOM 1595 N N . MET A 1 200 ? 2.855 -15.470 -7.549 1.00 97.56 200 MET A N 1
ATOM 1596 C CA . MET A 1 200 ? 3.091 -14.427 -6.553 1.00 97.56 200 MET A CA 1
ATOM 1597 C C . MET A 1 200 ? 2.806 -14.943 -5.140 1.00 97.56 200 MET A C 1
ATOM 1599 O O . MET A 1 200 ? 3.646 -14.786 -4.253 1.00 97.56 200 MET A O 1
ATOM 1603 N N . ILE A 1 201 ? 1.648 -15.577 -4.926 1.00 96.81 201 ILE A N 1
ATOM 1604 C CA . ILE A 1 201 ? 1.235 -16.110 -3.620 1.00 96.81 201 ILE A CA 1
ATOM 1605 C C . ILE A 1 201 ? 2.204 -17.204 -3.162 1.00 96.81 201 ILE A C 1
ATOM 1607 O O . ILE A 1 201 ? 2.615 -17.199 -2.000 1.00 96.81 201 ILE A O 1
ATOM 1611 N N . ALA A 1 202 ? 2.620 -18.103 -4.059 1.00 97.06 202 ALA A N 1
ATOM 1612 C CA . ALA A 1 202 ? 3.600 -19.143 -3.747 1.00 97.06 202 ALA A CA 1
ATOM 1613 C C . ALA A 1 202 ? 4.984 -18.572 -3.377 1.00 97.06 202 ALA A C 1
ATOM 1615 O O . ALA A 1 202 ? 5.714 -19.186 -2.596 1.00 97.06 202 ALA A O 1
ATOM 1616 N N . GLY A 1 203 ? 5.343 -17.400 -3.912 1.00 96.50 203 GLY A N 1
ATOM 1617 C CA . GLY A 1 203 ? 6.600 -16.703 -3.629 1.00 96.50 203 GLY A CA 1
ATOM 1618 C C . GLY A 1 203 ? 6.623 -15.884 -2.330 1.00 96.50 203 GLY A C 1
ATOM 1619 O O . GLY A 1 203 ? 7.696 -15.405 -1.935 1.00 96.50 203 GLY A O 1
ATOM 1620 N N . LEU A 1 204 ? 5.481 -15.695 -1.655 1.00 97.88 204 LEU A N 1
ATOM 1621 C CA . LEU A 1 204 ? 5.409 -14.887 -0.435 1.00 97.88 204 LEU A CA 1
ATOM 1622 C C . LEU A 1 204 ? 6.146 -15.559 0.740 1.00 97.88 204 LEU A C 1
ATOM 1624 O O . LEU A 1 204 ? 5.982 -16.752 0.993 1.00 97.88 204 LEU A O 1
ATOM 1628 N N . PRO A 1 205 ? 6.918 -14.797 1.541 1.00 97.88 205 PRO A N 1
ATOM 1629 C CA . PRO A 1 205 ? 7.688 -15.344 2.659 1.00 97.88 205 PRO A CA 1
ATOM 1630 C C . PRO A 1 205 ? 6.833 -15.652 3.897 1.00 97.88 205 PRO A C 1
ATOM 1632 O O . PRO A 1 205 ? 7.367 -16.062 4.927 1.00 97.88 205 PRO A O 1
ATOM 1635 N N . THR A 1 206 ? 5.524 -15.400 3.849 1.00 97.81 206 THR A N 1
ATOM 1636 C CA . THR A 1 206 ? 4.625 -15.544 4.995 1.00 97.81 206 THR A CA 1
ATOM 1637 C C . THR A 1 206 ? 3.287 -16.134 4.570 1.00 97.81 206 THR A C 1
ATOM 1639 O O . THR A 1 206 ? 2.870 -16.007 3.423 1.00 97.81 206 THR A O 1
ATOM 1642 N N . LYS A 1 207 ? 2.597 -16.774 5.521 1.00 94.88 207 LYS A N 1
ATOM 1643 C CA . LYS A 1 207 ? 1.229 -17.276 5.316 1.00 94.88 207 LYS A CA 1
ATOM 1644 C C . LYS A 1 207 ? 0.163 -16.215 5.579 1.00 94.88 207 LYS A C 1
ATOM 1646 O O . LYS A 1 207 ? -0.944 -16.325 5.066 1.00 94.88 207 LYS A O 1
ATOM 1651 N N . ALA A 1 208 ? 0.459 -15.240 6.439 1.00 95.62 208 ALA A N 1
ATOM 1652 C CA . ALA A 1 208 ? -0.473 -14.169 6.753 1.00 95.62 208 ALA A CA 1
ATOM 1653 C C . ALA A 1 208 ? -0.343 -13.066 5.703 1.00 95.62 208 ALA A C 1
ATOM 1655 O O . ALA A 1 208 ? 0.746 -12.544 5.478 1.00 95.62 208 ALA A O 1
ATOM 1656 N N . ILE A 1 209 ? -1.463 -12.708 5.084 1.00 96.62 209 ILE A N 1
ATOM 1657 C CA . ILE A 1 209 ? -1.506 -11.706 4.024 1.00 96.62 209 ILE A CA 1
ATOM 1658 C C . ILE A 1 209 ? -2.397 -10.557 4.483 1.00 96.62 209 ILE A C 1
ATOM 1660 O O . ILE A 1 209 ? -3.515 -10.777 4.951 1.00 96.62 209 ILE A O 1
ATOM 1664 N N . TRP A 1 210 ? -1.893 -9.336 4.346 1.00 97.81 210 TRP A N 1
ATOM 1665 C CA . TRP A 1 210 ? -2.685 -8.118 4.437 1.00 97.81 210 TRP A CA 1
ATOM 1666 C C . TRP A 1 210 ? -2.940 -7.597 3.029 1.00 97.81 210 TRP A C 1
ATOM 1668 O O . TRP A 1 210 ? -1.990 -7.407 2.280 1.00 97.81 210 TRP A O 1
ATOM 1678 N N . ILE A 1 211 ? -4.195 -7.338 2.676 1.00 98.38 211 ILE A N 1
ATOM 1679 C CA . ILE A 1 211 ? -4.545 -6.728 1.391 1.00 98.38 211 ILE A CA 1
ATOM 1680 C C . ILE A 1 211 ? -5.020 -5.305 1.661 1.00 98.38 211 ILE A C 1
ATOM 1682 O O . ILE A 1 211 ? -5.888 -5.097 2.510 1.00 98.38 211 ILE A O 1
ATOM 1686 N N . THR A 1 212 ? -4.446 -4.339 0.951 1.00 98.31 212 THR A N 1
ATOM 1687 C CA . THR A 1 212 ? -4.900 -2.947 0.942 1.00 98.31 212 THR A CA 1
ATOM 1688 C C . THR A 1 212 ? -5.141 -2.495 -0.492 1.00 98.31 212 THR A C 1
ATOM 1690 O O . THR A 1 212 ? -4.442 -2.940 -1.403 1.00 98.31 212 THR A O 1
ATOM 1693 N N . ILE A 1 213 ? -6.174 -1.679 -0.686 1.00 97.75 213 ILE A N 1
ATOM 1694 C CA . ILE A 1 213 ? -6.660 -1.272 -2.004 1.00 97.75 213 ILE A CA 1
ATOM 1695 C C . ILE A 1 213 ? -6.924 0.231 -1.965 1.00 97.75 213 ILE A C 1
ATOM 1697 O O . ILE A 1 213 ? -7.884 0.658 -1.316 1.00 97.75 213 ILE A O 1
ATOM 1701 N N . ASP A 1 214 ? -6.116 1.001 -2.689 1.00 96.56 214 ASP A N 1
ATOM 1702 C CA . ASP A 1 214 ? -6.532 2.301 -3.201 1.00 96.56 214 ASP A CA 1
ATOM 1703 C C . ASP A 1 214 ? -7.318 2.089 -4.491 1.00 96.56 214 ASP A C 1
ATOM 1705 O O . ASP A 1 214 ? -6.997 1.242 -5.323 1.00 96.56 214 ASP A O 1
ATOM 1709 N N . LYS A 1 215 ? -8.400 2.844 -4.646 1.00 95.25 215 LYS A N 1
ATOM 1710 C CA . LYS A 1 215 ? -9.262 2.743 -5.824 1.00 95.25 215 LYS A CA 1
ATOM 1711 C C . LYS A 1 215 ? -8.675 3.460 -7.028 1.00 95.25 215 LYS A C 1
ATOM 1713 O O . LYS A 1 215 ? -9.183 3.252 -8.129 1.00 95.25 215 LYS A O 1
ATOM 1718 N N . ASP A 1 216 ? -7.679 4.321 -6.838 1.00 95.94 216 ASP A N 1
ATOM 1719 C CA . ASP A 1 216 ? -7.029 4.987 -7.960 1.00 95.94 216 ASP A CA 1
ATOM 1720 C C . ASP A 1 216 ? -6.252 4.018 -8.858 1.00 95.94 216 ASP A C 1
ATOM 1722 O O . ASP A 1 216 ? -6.055 4.343 -10.019 1.00 95.94 216 ASP A O 1
ATOM 1726 N N . VAL A 1 217 ? -5.946 2.798 -8.397 1.00 97.56 217 VAL A N 1
ATOM 1727 C CA . VAL A 1 217 ? -5.362 1.719 -9.211 1.00 97.56 217 VAL A CA 1
ATOM 1728 C C . VAL A 1 217 ? -6.189 1.394 -10.460 1.00 97.56 217 VAL A C 1
ATOM 1730 O O . VAL A 1 217 ? -5.645 0.978 -11.486 1.00 97.56 217 VAL A O 1
ATOM 1733 N N . LEU A 1 218 ? -7.511 1.568 -10.366 1.00 97.31 218 LEU A N 1
ATOM 1734 C CA . LEU A 1 218 ? -8.459 1.175 -11.399 1.00 97.31 218 LEU A CA 1
ATOM 1735 C C . LEU A 1 218 ? -8.491 2.169 -12.557 1.00 97.31 218 LEU A C 1
ATOM 1737 O O . LEU A 1 218 ? -8.249 3.353 -12.361 1.00 97.31 218 LEU A O 1
ATOM 1741 N N . GLY A 1 219 ? -8.893 1.716 -13.742 1.00 96.12 219 GLY A N 1
ATOM 1742 C CA . GLY A 1 219 ? -9.193 2.594 -14.871 1.00 96.12 219 GLY A CA 1
ATOM 1743 C C . GLY A 1 219 ? -10.417 3.490 -14.637 1.00 96.12 219 GLY A C 1
ATOM 1744 O O . GLY A 1 219 ? -11.344 3.152 -13.897 1.00 96.12 219 GLY A O 1
ATOM 1745 N N . ARG A 1 220 ? -10.478 4.626 -15.350 1.00 93.06 220 ARG A N 1
ATOM 1746 C CA . ARG A 1 220 ? -11.590 5.604 -15.251 1.00 93.06 220 ARG A CA 1
ATOM 1747 C C . ARG A 1 220 ? -12.974 5.030 -15.572 1.00 93.06 220 ARG A C 1
ATOM 1749 O O . ARG A 1 220 ? -13.974 5.617 -15.164 1.00 93.06 220 ARG A O 1
ATOM 1756 N N . SER A 1 221 ? -13.043 3.944 -16.345 1.00 93.88 221 SER A N 1
ATOM 1757 C CA . SER A 1 221 ? -14.301 3.250 -16.648 1.00 93.88 221 SER A CA 1
ATOM 1758 C C . SER A 1 221 ? -14.893 2.541 -15.432 1.00 93.88 221 SER A C 1
ATOM 1760 O O . SER A 1 221 ? -16.112 2.398 -15.363 1.00 93.88 221 SER A O 1
ATOM 1762 N N . ASP A 1 222 ? -14.048 2.142 -14.479 1.00 95.06 222 ASP A N 1
ATOM 1763 C CA . ASP A 1 222 ? -14.426 1.275 -13.362 1.00 95.06 222 ASP A CA 1
ATOM 1764 C C . ASP A 1 222 ? -14.557 2.066 -12.057 1.00 95.06 222 ASP A C 1
ATOM 1766 O O . ASP A 1 222 ? -15.446 1.804 -11.243 1.00 95.06 222 ASP A O 1
ATOM 1770 N N . ALA A 1 223 ? -13.718 3.088 -11.871 1.00 92.06 223 ALA A N 1
ATOM 1771 C CA . ALA A 1 223 ? -13.835 4.034 -10.772 1.00 92.06 223 ALA A CA 1
ATOM 1772 C C . ALA A 1 223 ? -13.394 5.438 -11.194 1.00 92.06 223 ALA A C 1
ATOM 1774 O O . ALA A 1 223 ? -12.368 5.620 -11.840 1.00 92.06 223 ALA A O 1
ATOM 1775 N N . VAL A 1 224 ? -14.146 6.453 -10.763 1.00 88.94 224 VAL A N 1
ATOM 1776 C CA . VAL A 1 224 ? -13.724 7.855 -10.869 1.00 88.94 224 VAL A CA 1
ATOM 1777 C C . VAL A 1 224 ? -13.127 8.272 -9.531 1.00 88.94 224 VAL A C 1
ATOM 1779 O O . VAL A 1 224 ? -13.848 8.349 -8.531 1.00 88.94 224 VAL A O 1
ATOM 1782 N N . THR A 1 225 ? -11.825 8.548 -9.505 1.00 89.00 225 THR A N 1
ATOM 1783 C CA . THR A 1 225 ? -11.152 9.152 -8.348 1.00 89.00 225 THR A CA 1
ATOM 1784 C C . THR A 1 225 ? -10.771 10.605 -8.635 1.00 89.00 225 THR A C 1
ATOM 1786 O O . THR A 1 225 ? -10.786 11.076 -9.774 1.00 89.00 225 THR A O 1
ATOM 1789 N N . ASN A 1 226 ? -10.479 11.353 -7.573 1.00 84.75 226 ASN A N 1
ATOM 1790 C CA . ASN A 1 226 ? -9.951 12.716 -7.637 1.00 84.75 226 ASN A CA 1
ATOM 1791 C C . ASN A 1 226 ? -8.410 12.756 -7.551 1.00 84.75 226 ASN A C 1
ATOM 1793 O O . ASN A 1 226 ? -7.853 13.808 -7.237 1.00 84.75 226 ASN A O 1
ATOM 1797 N N . TRP A 1 227 ? -7.757 11.622 -7.815 1.00 83.81 227 TRP A N 1
ATOM 1798 C CA . TRP A 1 227 ? -6.308 11.417 -7.800 1.00 83.81 227 TRP A CA 1
ATOM 1799 C C . TRP A 1 227 ? -5.790 11.090 -9.207 1.00 83.81 227 TRP A C 1
ATOM 1801 O O . TRP A 1 227 ? -6.565 11.060 -10.170 1.00 83.81 227 TRP A O 1
ATOM 1811 N N . ASP A 1 228 ? -4.474 10.916 -9.343 1.00 89.62 228 ASP A N 1
ATOM 1812 C CA . ASP A 1 228 ? -3.898 10.405 -10.587 1.00 89.62 228 ASP A CA 1
ATOM 1813 C C . ASP A 1 228 ? -4.358 8.956 -10.771 1.00 89.62 228 ASP A C 1
ATOM 1815 O O . ASP A 1 228 ? -4.144 8.112 -9.907 1.00 89.62 228 ASP A O 1
ATOM 1819 N N . GLN A 1 229 ? -5.065 8.691 -11.864 1.00 91.56 229 GLN A N 1
ATOM 1820 C CA . GLN A 1 229 ? -5.771 7.430 -12.066 1.00 91.56 229 GLN A CA 1
ATOM 1821 C C . GLN A 1 229 ? -4.852 6.430 -12.776 1.00 91.56 229 GLN A C 1
ATOM 1823 O O . GLN A 1 229 ? -4.190 6.784 -13.751 1.00 91.56 229 GLN A O 1
ATOM 1828 N N . GLY A 1 230 ? -4.866 5.187 -12.313 1.00 95.75 230 GLY A N 1
ATOM 1829 C CA . GLY A 1 230 ? -4.310 4.035 -12.998 1.00 95.75 230 GLY A CA 1
ATOM 1830 C C . GLY A 1 230 ? -5.217 3.526 -14.116 1.00 95.75 230 GLY A C 1
ATOM 1831 O O . GLY A 1 230 ? -6.178 4.175 -14.530 1.00 95.75 230 GLY A O 1
ATOM 1832 N N . ASP A 1 231 ? -4.884 2.336 -14.607 1.00 96.56 231 ASP A N 1
ATOM 1833 C CA . ASP A 1 231 ? -5.508 1.730 -15.786 1.00 96.56 231 ASP A CA 1
ATOM 1834 C C . ASP A 1 231 ? -5.871 0.248 -15.572 1.00 96.56 231 ASP A C 1
ATOM 1836 O O . ASP A 1 231 ? -6.229 -0.443 -16.531 1.00 96.56 231 ASP A O 1
ATOM 1840 N N . MET A 1 232 ? -5.761 -0.272 -14.341 1.00 96.50 232 MET A N 1
ATOM 1841 C CA . MET A 1 232 ? -6.085 -1.672 -14.061 1.00 96.50 232 MET A CA 1
ATOM 1842 C C . MET A 1 232 ? -7.606 -1.899 -14.186 1.00 96.50 232 MET A C 1
ATOM 1844 O O . MET A 1 232 ? -8.377 -1.130 -13.613 1.00 96.50 232 MET A O 1
ATOM 1848 N N . PRO A 1 233 ? -8.068 -2.928 -14.914 1.00 94.62 233 PRO A N 1
ATOM 1849 C CA . PRO A 1 233 ? -9.488 -3.245 -14.993 1.00 94.62 233 PRO A CA 1
ATOM 1850 C C . PRO A 1 233 ? -9.983 -3.938 -13.715 1.00 94.62 233 PRO A C 1
ATOM 1852 O O . PRO A 1 233 ? -9.209 -4.635 -13.049 1.00 94.62 233 PRO A O 1
ATOM 1855 N N . LEU A 1 234 ? -11.273 -3.768 -13.403 1.00 90.12 234 LEU A N 1
ATOM 1856 C CA . LEU A 1 234 ? -11.966 -4.501 -12.331 1.00 90.12 234 LEU A CA 1
ATOM 1857 C C . LEU A 1 234 ? -12.300 -5.957 -12.700 1.00 90.12 234 LEU A C 1
ATOM 1859 O O . LEU A 1 234 ? -12.721 -6.210 -13.853 1.00 90.12 234 LEU A O 1
#

Radius of gyration: 17.79 Å; chains: 1; bounding box: 51×36×43 Å

Foldseek 3Di:
DAEEEEEQDCPPCVDVVNVVCVVVVVHHYQYDVVLNVQQFQFHDPVSLVVVLVSVVVSDDDDDDDYDYHYDALSNLLNVLSVLLPDPAAEEEEEQDLAPLFAPPPCTSGSSPSLVSNVVDPSHQAYEYEQHPDPCQQAVVVSNGPLVCVLVRNYAYAHQDDDWHAADDDGHDDPAWDDDPRTTDGNHNVVDDVVVVVVVVCVPDPDPHYHYGHDPLSDCPVQDDDPDNHTHHHD

Secondary structure (DSSP, 8-state):
-EEEEEESSSTTTTSHHHHHHHHTTSSEEEE-GGGHHHHSSEE-HHHHHHHHHHHHHTPPSS---EEEEES-GGGGGGHHHHHHT--S-EEEEEE-SS---B-SS--EEGGGHHHHHHTSTTEEEEEEE---SGGGTSTTTTTB-HHHHHTTSEEEE-SS-PPEE-SS----BTTEEEETTEEEE--GGGS-HHHHHHHHHHH-S-SEEEEEE-GGGB-TTT---SS----B--

Sequence (234 aa):
MRLRVIDLDGSVAAQEPLRRRIDAGAATRIDAADLASSLRILATRAAMDRFTGRLRDSAAPGDDVSVTFYGSGDFHHLTAGLLAEVRRDLSVIHFDNHPDWVRFPPTFNCGAWVNRALELPHVRRVVTLGPCSGDLVRPELQFANLPALSQGRIELYPWRHAPSRIWGRYRDGPSHRQDRGHLHWRNLADERWDGFLDEMIAGLPTKAIWITIDKDVLGRSDAVTNWDQGDMPL

Organism: NCBI:txid1871628

InterPro domains:
  IPR023696 Ureohydrolase domain superfamily [SSF52768] (76-222)

pLDDT: mean 95.02, std 5.51, range [57.28, 98.88]